Protein AF-A0A1X6P8L3-F1 (afdb_monomer_lite)

Foldseek 3Di:
DDDDDDDDDDDDDDDDDDDDDDDDDPPPPDPDQPCLFPCPPFPDDQQFKWKKFWFWAWEQDPVRDTDTATEIATDALVRLCCFQPVQDEGRTQKMAIAGNSRDDNAPVPPDCVRCVVPDHYYDPPRSVRRSVRSVNCVVPVVSCVRADHGGMDGVVVVSGNYDCPPDHHYPPDDDDDDPVNDDDDDPVPPPPPPDDPPDPPPVVVVVVVD

Structure (mmCIF, N/CA/C/O backbone):
data_AF-A0A1X6P8L3-F1
#
_entry.id   AF-A0A1X6P8L3-F1
#
loop_
_atom_site.group_PDB
_atom_site.id
_atom_site.type_symbol
_atom_site.label_atom_id
_atom_site.label_alt_id
_atom_site.label_comp_id
_atom_site.label_asym_id
_atom_site.label_entity_id
_atom_site.label_seq_id
_atom_site.pdbx_PDB_ins_code
_atom_site.Cartn_x
_atom_site.Cartn_y
_atom_site.Cartn_z
_atom_site.occupancy
_atom_site.B_iso_or_equiv
_atom_site.auth_seq_id
_atom_site.auth_comp_id
_atom_site.auth_asym_id
_atom_site.auth_atom_id
_atom_site.pdbx_PDB_model_num
ATOM 1 N N . MET A 1 1 ? -81.887 44.701 -9.907 1.00 40.75 1 MET A N 1
ATOM 2 C CA . MET A 1 1 ? -82.357 44.494 -8.518 1.00 40.75 1 MET A CA 1
ATOM 3 C C . MET A 1 1 ? -81.641 43.270 -7.971 1.00 40.75 1 MET A C 1
ATOM 5 O O . MET A 1 1 ? -81.479 42.313 -8.714 1.00 40.75 1 MET A O 1
ATOM 9 N N . ALA A 1 2 ? -81.090 43.388 -6.765 1.00 42.03 2 ALA A N 1
ATOM 10 C CA . ALA A 1 2 ? -80.018 42.554 -6.231 1.00 42.03 2 ALA A CA 1
ATOM 11 C C . ALA A 1 2 ? -80.392 41.081 -5.984 1.00 42.03 2 ALA A C 1
ATOM 13 O O . ALA A 1 2 ? -81.513 40.760 -5.597 1.00 42.03 2 ALA A O 1
ATOM 14 N N . PHE A 1 3 ? -79.389 40.223 -6.186 1.00 34.41 3 PHE A N 1
ATOM 15 C CA . PHE A 1 3 ? -79.326 38.812 -5.810 1.00 34.41 3 PHE A CA 1
ATOM 16 C C . PHE A 1 3 ? -79.495 38.641 -4.290 1.00 34.41 3 PHE A C 1
ATOM 18 O O . PHE A 1 3 ? -78.753 39.245 -3.516 1.00 34.41 3 PHE A O 1
ATOM 25 N N . VAL A 1 4 ? -80.408 37.762 -3.872 1.00 43.56 4 VAL A N 1
ATOM 26 C CA . VAL A 1 4 ? -80.465 37.194 -2.517 1.00 43.56 4 VAL A CA 1
ATOM 27 C C . VAL A 1 4 ? -80.235 35.691 -2.672 1.00 43.56 4 VAL A C 1
ATOM 29 O O . VAL A 1 4 ? -81.129 34.961 -3.087 1.00 43.56 4 VAL A O 1
ATOM 32 N N . GLY A 1 5 ? -79.002 35.247 -2.425 1.00 39.78 5 GLY A N 1
ATOM 33 C CA . GLY A 1 5 ? -78.607 33.837 -2.431 1.00 39.78 5 GLY A CA 1
ATOM 34 C C . GLY A 1 5 ? -78.494 33.320 -1.002 1.00 39.78 5 GLY A C 1
ATOM 35 O O . GLY A 1 5 ? -77.773 33.900 -0.193 1.00 39.78 5 GLY A O 1
ATOM 36 N N . SER A 1 6 ? -79.244 32.265 -0.687 1.00 44.38 6 SER A N 1
ATOM 37 C CA . SER A 1 6 ? -79.391 31.719 0.659 1.00 44.38 6 SER A CA 1
ATOM 38 C C . SER A 1 6 ? -78.168 30.936 1.140 1.00 44.38 6 SER A C 1
ATOM 40 O O . SER A 1 6 ? -77.444 30.306 0.371 1.00 44.38 6 SER A O 1
ATOM 42 N N . CYS A 1 7 ? -78.006 30.946 2.460 1.00 36.22 7 CYS A N 1
ATOM 43 C CA . CYS A 1 7 ? -76.984 30.250 3.227 1.00 36.22 7 CYS A CA 1
ATOM 44 C C . CYS A 1 7 ? -77.156 28.721 3.109 1.00 36.22 7 CYS A C 1
ATOM 46 O O . CYS A 1 7 ? -78.218 28.193 3.438 1.00 36.22 7 CYS A O 1
ATOM 48 N N . GLY A 1 8 ? -76.130 28.019 2.618 1.00 39.38 8 GLY A N 1
ATOM 49 C CA . GLY A 1 8 ? -76.076 26.557 2.529 1.00 39.38 8 GLY A CA 1
ATOM 50 C C . GLY A 1 8 ? -75.370 25.947 3.743 1.00 39.38 8 GLY A C 1
ATOM 51 O O . GLY A 1 8 ? -74.321 26.426 4.166 1.00 39.38 8 GLY A O 1
ATOM 52 N N . ALA A 1 9 ? -75.970 24.899 4.305 1.00 44.19 9 ALA A N 1
ATOM 53 C CA . ALA A 1 9 ? -75.548 24.223 5.526 1.00 44.19 9 ALA A CA 1
ATOM 54 C C . ALA A 1 9 ? -74.162 23.550 5.424 1.00 44.19 9 ALA A C 1
ATOM 56 O O . ALA A 1 9 ? -73.835 22.882 4.443 1.00 44.19 9 ALA A O 1
ATOM 57 N N . PHE A 1 10 ? -73.377 23.690 6.495 1.00 41.06 10 PHE A N 1
ATOM 58 C CA . PHE A 1 10 ? -72.069 23.069 6.699 1.00 41.06 10 PHE A CA 1
ATOM 59 C C . PHE A 1 10 ? -72.242 21.583 7.066 1.00 41.06 10 PHE A C 1
ATOM 61 O O . PHE A 1 10 ? -72.647 21.249 8.178 1.00 41.06 10 PHE A O 1
ATOM 68 N N . GLY A 1 11 ? -71.944 20.679 6.131 1.00 40.94 11 GLY A N 1
ATOM 69 C CA . GLY A 1 11 ? -71.841 19.244 6.402 1.00 40.94 11 GLY A CA 1
ATOM 70 C C . GLY A 1 11 ? -70.452 18.891 6.935 1.00 40.94 11 GLY A C 1
ATOM 71 O O . GLY A 1 11 ? -69.458 19.029 6.224 1.00 40.94 11 GLY A O 1
ATOM 72 N N . THR A 1 12 ? -70.362 18.417 8.176 1.00 47.25 12 THR A N 1
ATOM 73 C CA . THR A 1 12 ? -69.118 17.923 8.776 1.00 47.25 12 THR A CA 1
ATOM 74 C C . THR A 1 12 ? -68.792 16.525 8.242 1.00 47.25 12 THR A C 1
ATOM 76 O O . THR A 1 12 ? -69.471 15.547 8.542 1.00 47.25 12 THR A O 1
ATOM 79 N N . ARG A 1 13 ? -67.728 16.398 7.437 1.00 48.12 13 ARG A N 1
ATOM 80 C CA . ARG A 1 13 ? -67.131 15.092 7.109 1.00 48.12 13 ARG A CA 1
ATOM 81 C C . ARG A 1 13 ? -66.012 14.790 8.102 1.00 48.12 13 ARG A C 1
ATOM 83 O O . ARG A 1 13 ? -64.989 15.468 8.114 1.00 48.12 13 ARG A O 1
ATOM 90 N N . SER A 1 14 ? -66.194 13.757 8.918 1.00 47.50 14 SER A N 1
ATOM 91 C CA . SER A 1 14 ? -65.139 13.194 9.761 1.00 47.50 14 SER A CA 1
ATOM 92 C C . SER A 1 14 ? -64.106 12.468 8.893 1.00 47.50 14 SER A C 1
ATOM 94 O O . SER A 1 14 ? -64.427 11.473 8.241 1.00 47.50 14 SER A O 1
ATOM 96 N N . VAL A 1 15 ? -62.863 12.948 8.887 1.00 55.47 15 VAL A N 1
ATOM 97 C CA . VAL A 1 15 ? -61.730 12.255 8.258 1.00 55.47 15 VAL A CA 1
ATOM 98 C C . VAL A 1 15 ? -61.219 11.190 9.229 1.00 55.47 15 VAL A C 1
ATOM 100 O O . VAL A 1 15 ? -60.665 11.511 10.280 1.00 55.47 15 VAL A O 1
ATOM 103 N N . ALA A 1 16 ? -61.413 9.916 8.892 1.00 56.28 16 ALA A N 1
ATOM 104 C CA . ALA A 1 16 ? -60.834 8.806 9.640 1.00 56.28 16 ALA A CA 1
ATOM 105 C C . ALA A 1 16 ? -59.309 8.774 9.428 1.00 56.28 16 ALA A C 1
ATOM 107 O O . ALA A 1 16 ? -58.832 8.624 8.302 1.00 56.28 16 ALA A O 1
ATOM 108 N N . LYS A 1 17 ? -58.535 8.916 10.512 1.00 55.31 17 LYS A N 1
ATOM 109 C CA . LYS A 1 17 ? -57.072 8.777 10.494 1.00 55.31 17 LYS A CA 1
ATOM 110 C C . LYS A 1 17 ? -56.708 7.306 10.260 1.00 55.31 17 LYS A C 1
ATOM 112 O O . LYS A 1 17 ? -56.988 6.464 11.107 1.00 55.31 17 LYS A O 1
ATOM 117 N N . ARG A 1 18 ? -56.077 6.992 9.123 1.00 53.19 18 ARG A N 1
ATOM 118 C CA . ARG A 1 18 ? -55.444 5.681 8.900 1.00 53.19 18 ARG A CA 1
ATOM 119 C C . ARG A 1 18 ? -54.158 5.587 9.724 1.00 53.19 18 ARG A C 1
ATOM 121 O O . ARG A 1 18 ? -53.337 6.500 9.685 1.00 53.19 18 ARG A O 1
ATOM 128 N N . ALA A 1 19 ? -54.002 4.488 10.458 1.00 58.34 19 ALA A N 1
ATOM 129 C CA . ALA A 1 19 ? -52.781 4.169 11.190 1.00 58.34 19 ALA A CA 1
ATOM 130 C C . ALA A 1 19 ? -51.622 3.853 10.218 1.00 58.34 19 ALA A C 1
ATOM 132 O O . ALA A 1 19 ? -51.871 3.271 9.157 1.00 58.34 19 ALA A O 1
ATOM 133 N N . PRO A 1 20 ? -50.369 4.214 10.552 1.00 52.81 20 PRO A N 1
ATOM 134 C CA . PRO A 1 20 ? -49.217 3.902 9.716 1.00 52.81 20 PRO A CA 1
ATOM 135 C C . PRO A 1 20 ? -48.922 2.399 9.767 1.00 52.81 20 PRO A C 1
ATOM 137 O O . PRO A 1 20 ? -48.662 1.836 10.828 1.00 52.81 20 PRO A O 1
ATOM 140 N N . THR A 1 21 ? -48.956 1.737 8.613 1.00 58.19 21 THR A N 1
ATOM 141 C CA . THR A 1 21 ? -48.505 0.350 8.471 1.00 58.19 21 THR A CA 1
ATOM 142 C C . THR A 1 21 ? -46.983 0.303 8.580 1.00 58.19 21 THR A C 1
ATOM 144 O O . THR A 1 21 ? -46.289 0.918 7.765 1.00 58.19 21 THR A O 1
ATOM 147 N N . ALA A 1 22 ? -46.467 -0.408 9.586 1.00 53.97 22 ALA A N 1
ATOM 148 C CA . ALA A 1 22 ? -45.038 -0.627 9.776 1.00 53.97 22 ALA A CA 1
ATOM 149 C C . ALA A 1 22 ? -44.430 -1.301 8.534 1.00 53.97 22 ALA A C 1
ATOM 151 O O . ALA A 1 22 ? -44.936 -2.317 8.056 1.00 53.97 22 ALA A O 1
ATOM 152 N N . ARG A 1 23 ? -43.357 -0.713 7.996 1.00 49.84 23 ARG A N 1
ATOM 153 C CA . ARG A 1 23 ? -42.571 -1.325 6.919 1.00 49.84 23 ARG A CA 1
ATOM 154 C C . ARG A 1 23 ? -41.772 -2.493 7.508 1.00 49.84 23 ARG A C 1
ATOM 156 O O . ARG A 1 23 ? -41.214 -2.317 8.590 1.00 49.84 23 ARG A O 1
ATOM 163 N N . PRO A 1 24 ? -41.679 -3.648 6.831 1.00 43.88 24 PRO A N 1
ATOM 164 C CA . PRO A 1 24 ? -40.792 -4.708 7.283 1.00 43.88 24 PRO A CA 1
ATOM 165 C C . PRO A 1 24 ? -39.348 -4.202 7.202 1.00 43.88 24 PRO A C 1
ATOM 167 O O . PRO A 1 24 ? -38.862 -3.853 6.126 1.00 43.88 24 PRO A O 1
ATOM 170 N N . SER A 1 25 ? -38.672 -4.118 8.347 1.00 54.41 25 SER A N 1
ATOM 171 C CA . SER A 1 25 ?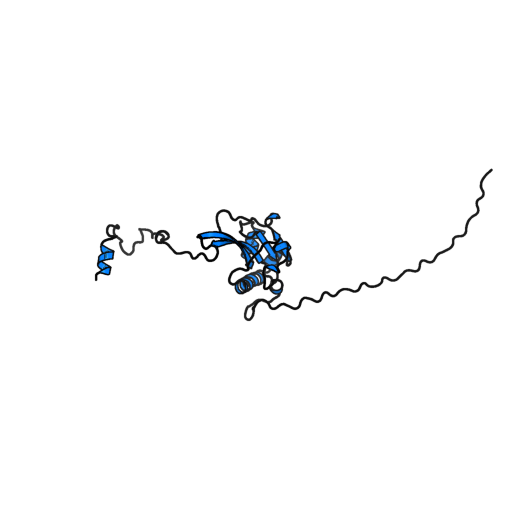 -37.229 -3.911 8.392 1.00 54.41 25 SER A CA 1
ATOM 172 C C . SER A 1 25 ? -36.573 -5.168 7.832 1.00 54.41 25 SER A C 1
ATOM 174 O O . SER A 1 25 ? -36.612 -6.225 8.465 1.00 54.41 25 SER A O 1
ATOM 176 N N . VAL A 1 26 ? -36.009 -5.069 6.630 1.00 47.97 26 VAL A N 1
ATOM 177 C CA . VAL A 1 26 ? -35.125 -6.102 6.095 1.00 47.97 26 VAL A CA 1
ATOM 178 C C . VAL A 1 26 ? -33.896 -6.116 6.995 1.00 47.97 26 VAL A C 1
ATOM 180 O O . VAL A 1 26 ? -33.062 -5.217 6.935 1.00 47.97 26 VAL A O 1
ATOM 183 N N . VAL A 1 27 ? -33.823 -7.103 7.885 1.00 47.97 27 VAL A N 1
ATOM 184 C CA . VAL A 1 27 ? -32.588 -7.411 8.601 1.00 47.97 27 VAL A CA 1
ATOM 185 C C . VAL A 1 27 ? -31.681 -8.055 7.563 1.00 47.97 27 VAL A C 1
ATOM 187 O O . VAL A 1 27 ? -31.854 -9.223 7.219 1.00 47.97 27 VAL A O 1
ATOM 190 N N . VAL A 1 28 ? -30.773 -7.263 6.992 1.00 46.62 28 VAL A N 1
ATOM 191 C CA . VAL A 1 28 ? -29.675 -7.793 6.184 1.00 46.62 28 VAL A CA 1
ATOM 192 C C . VAL A 1 28 ? -28.837 -8.628 7.142 1.00 46.62 28 VAL A C 1
ATOM 194 O O . VAL A 1 28 ? -28.226 -8.089 8.064 1.00 46.62 28 VAL A O 1
ATOM 197 N N . ALA A 1 29 ? -28.899 -9.951 6.996 1.00 38.03 29 ALA A N 1
ATOM 198 C CA . ALA A 1 29 ? -28.038 -10.848 7.747 1.00 38.03 29 ALA A CA 1
ATOM 199 C C . ALA A 1 29 ? -26.586 -10.430 7.489 1.00 38.03 29 ALA A C 1
ATOM 201 O O . ALA A 1 29 ? -26.188 -10.282 6.332 1.00 38.03 29 ALA A O 1
ATOM 202 N N . ALA A 1 30 ? -25.825 -10.196 8.560 1.00 42.88 30 ALA A N 1
ATOM 203 C CA . ALA A 1 30 ? -24.395 -9.954 8.449 1.00 42.88 30 ALA A CA 1
ATOM 204 C C . ALA A 1 30 ? -23.774 -11.120 7.658 1.00 42.88 30 ALA A C 1
ATOM 206 O O . ALA A 1 30 ? -24.100 -12.276 7.956 1.00 42.88 30 ALA A O 1
ATOM 207 N N . PRO A 1 31 ? -22.949 -10.851 6.631 1.00 44.31 31 PRO A N 1
ATOM 208 C CA . PRO A 1 31 ? -22.299 -11.915 5.886 1.00 44.31 31 PRO A CA 1
ATOM 209 C C . PRO A 1 31 ? -21.491 -12.771 6.865 1.00 44.31 31 PRO A C 1
ATOM 211 O O . PRO A 1 31 ? -20.739 -12.254 7.687 1.00 44.31 31 PRO A O 1
ATOM 214 N N . THR A 1 32 ? -21.689 -14.088 6.817 1.00 42.69 32 THR A N 1
ATOM 215 C CA . THR A 1 32 ? -20.843 -15.051 7.532 1.00 42.69 32 THR A CA 1
ATOM 216 C C . THR A 1 32 ? -19.378 -14.777 7.188 1.00 42.69 32 THR A C 1
ATOM 218 O O . THR A 1 32 ? -19.094 -14.634 5.994 1.00 42.69 32 THR A O 1
ATOM 221 N N . PRO A 1 33 ? -18.457 -14.715 8.170 1.00 46.38 33 PRO A N 1
ATOM 222 C CA . PRO A 1 33 ? -17.061 -14.412 7.900 1.00 46.38 33 PRO A CA 1
ATOM 223 C C . PRO A 1 33 ? -16.500 -15.498 6.987 1.00 46.38 33 PRO A C 1
ATOM 225 O O . PRO A 1 33 ? -16.388 -16.670 7.355 1.00 46.38 33 PRO A O 1
ATOM 228 N N . ARG A 1 34 ? -16.205 -15.101 5.753 1.00 52.91 34 ARG A N 1
ATOM 229 C CA . ARG A 1 34 ? -15.513 -15.914 4.763 1.00 52.91 34 ARG A CA 1
ATOM 230 C C . ARG A 1 34 ? -14.076 -16.000 5.284 1.00 52.91 34 ARG A C 1
ATOM 232 O O . ARG A 1 34 ? -13.320 -15.047 5.142 1.00 52.91 34 ARG A O 1
ATOM 239 N N . MET A 1 35 ? -13.732 -17.064 6.017 1.00 52.41 35 MET A N 1
ATOM 240 C CA . MET A 1 35 ? -12.366 -17.262 6.529 1.00 52.41 35 MET A CA 1
ATOM 241 C C . MET A 1 35 ? -11.442 -17.630 5.362 1.00 52.41 35 MET A C 1
ATOM 243 O O . MET A 1 35 ? -11.149 -18.794 5.120 1.00 52.41 35 MET A O 1
ATOM 247 N N . ALA A 1 36 ? -11.080 -16.600 4.609 1.00 61.66 36 ALA A N 1
ATOM 248 C CA . ALA A 1 36 ? -10.235 -16.594 3.423 1.00 61.66 36 ALA A CA 1
ATOM 249 C C . ALA A 1 36 ? -8.743 -16.660 3.795 1.00 61.66 36 ALA A C 1
ATOM 251 O O . ALA A 1 36 ? -7.964 -17.465 3.288 1.00 61.66 36 ALA A O 1
ATOM 252 N N . TRP A 1 37 ? -8.356 -15.852 4.782 1.00 79.12 37 TRP A N 1
ATOM 253 C CA . TRP A 1 37 ? -6.963 -15.662 5.163 1.00 79.12 37 TRP A CA 1
ATOM 254 C C . TRP A 1 37 ? -6.598 -16.502 6.387 1.00 79.12 37 TRP A C 1
ATOM 256 O O . TRP A 1 37 ? -7.223 -16.381 7.443 1.00 79.12 37 TRP A O 1
ATOM 266 N N . ASN A 1 38 ? -5.555 -17.331 6.270 1.00 80.81 38 ASN A N 1
ATOM 267 C CA . ASN A 1 38 ? -5.011 -18.055 7.416 1.00 80.81 38 ASN A CA 1
ATOM 268 C C . ASN A 1 38 ? -4.269 -17.084 8.348 1.00 80.81 38 ASN A C 1
ATOM 270 O O . ASN A 1 38 ? -3.085 -16.808 8.165 1.00 80.81 38 ASN A O 1
ATOM 274 N N . ILE A 1 39 ? -4.985 -16.560 9.341 1.00 84.88 39 ILE A N 1
ATOM 275 C CA . ILE A 1 39 ? -4.438 -15.685 10.386 1.00 84.88 39 ILE A CA 1
ATOM 276 C C . ILE A 1 39 ? -4.128 -16.443 11.686 1.00 84.88 39 ILE A C 1
ATOM 278 O O . ILE A 1 39 ? -3.863 -15.826 12.718 1.00 84.88 39 ILE A O 1
ATOM 282 N N . GLU A 1 40 ? -4.184 -17.777 11.674 1.00 81.75 40 GLU A N 1
ATOM 283 C CA . GLU A 1 40 ? -3.977 -18.579 12.878 1.00 81.75 40 GLU A CA 1
ATOM 284 C C . GLU A 1 40 ? -2.571 -18.352 13.463 1.00 81.75 40 GLU A C 1
ATOM 286 O O . GLU A 1 40 ? -1.566 -18.290 12.751 1.00 81.75 40 GLU A O 1
ATOM 291 N N . GLY A 1 41 ? -2.499 -18.163 14.784 1.00 83.38 41 GLY A N 1
ATOM 292 C CA . GLY A 1 41 ? -1.244 -17.873 15.487 1.00 83.38 41 GLY A CA 1
ATOM 293 C C . GLY A 1 41 ? -0.690 -16.458 15.273 1.00 83.38 41 GLY A C 1
ATOM 294 O O . GLY A 1 41 ? 0.359 -16.127 15.825 1.00 83.38 41 GLY A O 1
ATOM 295 N N . GLN A 1 42 ? -1.377 -15.603 14.513 1.00 88.25 42 GLN A N 1
ATOM 296 C CA . GLN A 1 42 ? -1.002 -14.206 14.331 1.00 88.25 42 GLN A CA 1
ATOM 297 C C . GLN A 1 42 ? -1.686 -13.326 15.392 1.00 88.25 42 GLN A C 1
ATOM 299 O O . GLN A 1 42 ? -2.858 -13.504 15.697 1.00 88.25 42 GLN A O 1
ATOM 304 N N . ASP A 1 43 ? -0.982 -12.320 15.929 1.00 90.31 43 ASP A N 1
ATOM 305 C CA . ASP A 1 43 ? -1.587 -11.294 16.807 1.00 90.31 43 ASP A CA 1
ATOM 306 C C . ASP A 1 43 ? -2.443 -10.267 16.021 1.00 90.31 43 ASP A C 1
ATOM 308 O O . ASP A 1 43 ? -2.152 -9.066 16.009 1.00 90.31 43 ASP A O 1
ATOM 312 N N . VAL A 1 44 ? -3.466 -10.744 15.307 1.00 93.38 44 VAL A N 1
ATOM 313 C CA . VAL A 1 44 ? -4.464 -9.956 14.559 1.00 93.38 44 VAL A CA 1
ATOM 314 C C . VAL A 1 44 ? -5.827 -10.653 14.594 1.00 93.38 44 VAL A C 1
ATOM 316 O O . VAL A 1 44 ? -5.905 -11.874 14.686 1.00 93.38 44 VAL A O 1
ATOM 319 N N . GLU A 1 45 ? -6.901 -9.877 14.504 1.00 93.12 45 GLU A N 1
ATOM 320 C CA . GLU A 1 45 ? -8.285 -10.348 14.415 1.00 93.12 45 GLU A CA 1
ATOM 321 C C . GLU A 1 45 ? -8.868 -10.051 13.029 1.00 93.12 45 GLU A C 1
ATOM 323 O O . GLU A 1 45 ? -8.453 -9.110 12.358 1.00 93.12 45 GLU A O 1
ATOM 328 N N . VAL A 1 46 ? -9.879 -10.806 12.594 1.00 91.88 46 VAL A N 1
ATOM 329 C CA . VAL A 1 46 ? -10.518 -10.593 11.278 1.00 91.88 46 VAL A CA 1
ATOM 330 C C . VAL A 1 46 ? -11.153 -9.198 11.129 1.00 91.88 46 VAL A C 1
ATOM 332 O O . VAL A 1 46 ? -11.218 -8.657 10.029 1.00 91.88 46 VAL A O 1
ATOM 335 N N . SER A 1 47 ? -11.559 -8.577 12.237 1.00 93.69 47 SER A N 1
ATOM 336 C CA . SER A 1 47 ? -12.083 -7.208 12.278 1.00 93.69 47 SER A CA 1
ATOM 337 C C . SER A 1 47 ? -10.993 -6.129 12.315 1.00 93.69 47 SER A C 1
ATOM 339 O O . SER A 1 47 ? -11.312 -4.937 12.324 1.00 93.69 47 SER A O 1
ATOM 341 N N . ASP A 1 48 ? -9.708 -6.502 12.373 1.00 95.75 48 ASP A N 1
ATOM 342 C CA . ASP A 1 48 ? -8.626 -5.524 12.375 1.00 95.75 48 ASP A CA 1
ATOM 343 C C . ASP A 1 48 ? -8.564 -4.760 11.051 1.00 95.75 48 ASP A C 1
ATOM 345 O O . ASP A 1 48 ? -8.804 -5.282 9.961 1.00 95.75 48 ASP A O 1
ATOM 349 N N . TYR A 1 49 ? -8.222 -3.480 11.171 1.00 97.44 49 TYR A N 1
ATOM 350 C CA . TYR A 1 49 ? -8.123 -2.557 10.051 1.00 97.44 49 TYR A CA 1
ATOM 351 C C . TYR A 1 49 ? -6.860 -2.842 9.231 1.00 97.44 49 TYR A C 1
ATOM 353 O O . TYR A 1 49 ? -5.750 -2.826 9.770 1.00 97.44 49 TYR A O 1
ATOM 361 N N . CYS A 1 50 ? -7.039 -3.062 7.931 1.00 96.88 50 CYS A N 1
ATOM 362 C CA . CYS A 1 50 ? -5.977 -3.314 6.970 1.00 96.88 50 CYS A CA 1
ATOM 363 C C . CYS A 1 50 ? -6.333 -2.636 5.634 1.00 96.88 50 CYS A C 1
ATOM 365 O O . CYS A 1 50 ? -7.044 -3.218 4.814 1.00 96.88 50 CYS A O 1
ATOM 367 N N . PRO A 1 51 ? -5.900 -1.384 5.415 1.00 97.69 51 PRO A N 1
ATOM 368 C CA . PRO A 1 51 ? -6.121 -0.702 4.152 1.00 97.69 51 PRO A CA 1
ATOM 369 C C . PRO A 1 51 ? -5.223 -1.295 3.068 1.00 97.69 51 PRO A C 1
ATOM 371 O O . PRO A 1 51 ? -4.102 -1.734 3.340 1.00 97.69 51 PRO A O 1
ATOM 374 N N . VAL A 1 52 ? -5.696 -1.250 1.827 1.00 98.25 52 VAL A N 1
ATOM 375 C CA . VAL A 1 52 ? -4.967 -1.751 0.657 1.00 98.25 52 VAL A CA 1
ATOM 376 C C . VAL A 1 52 ? -4.794 -0.655 -0.386 1.00 98.25 52 VAL A C 1
ATOM 378 O O . VAL A 1 52 ? -5.667 0.190 -0.570 1.00 98.25 52 VAL A O 1
ATOM 381 N N . GLY A 1 53 ? -3.653 -0.650 -1.065 1.00 97.69 53 GLY A N 1
ATOM 382 C CA . GLY A 1 53 ? -3.341 0.262 -2.161 1.00 97.69 53 GLY A CA 1
ATOM 383 C C . GLY A 1 53 ? -3.240 -0.479 -3.488 1.00 97.69 53 GLY A C 1
ATOM 384 O O . GLY A 1 53 ? -2.710 -1.584 -3.536 1.00 97.69 53 GLY A O 1
ATOM 385 N N . LEU A 1 54 ? -3.716 0.143 -4.565 1.00 97.75 54 LEU A N 1
ATOM 386 C CA . LEU A 1 54 ? -3.525 -0.323 -5.936 1.00 97.75 54 LEU A CA 1
ATOM 387 C C . LEU A 1 54 ? -2.287 0.356 -6.527 1.00 97.75 54 LEU A C 1
ATOM 389 O O . LEU A 1 54 ? -2.345 1.520 -6.935 1.00 97.75 54 LEU A O 1
ATOM 393 N N . ALA A 1 55 ? -1.165 -0.355 -6.532 1.00 96.44 55 ALA A N 1
ATOM 394 C CA . ALA A 1 55 ? 0.121 0.119 -7.021 1.00 96.44 55 ALA A CA 1
ATOM 395 C C . ALA A 1 55 ? 0.318 -0.176 -8.509 1.00 96.44 55 ALA A C 1
ATOM 397 O O . ALA A 1 55 ? -0.056 -1.241 -8.999 1.00 96.44 55 ALA A O 1
ATOM 398 N N . VAL A 1 56 ? 0.976 0.748 -9.209 1.00 96.00 56 VAL A N 1
ATOM 399 C CA . VAL A 1 56 ? 1.588 0.482 -10.514 1.00 96.00 56 VAL A CA 1
ATOM 400 C C . VAL A 1 56 ? 3.000 -0.035 -10.284 1.00 96.00 56 VAL A C 1
ATOM 402 O O . VAL A 1 56 ? 3.862 0.672 -9.757 1.00 96.00 56 VAL A O 1
ATOM 405 N N . CYS A 1 57 ? 3.230 -1.272 -10.697 1.00 95.19 57 CYS A N 1
ATOM 406 C CA . CYS A 1 57 ? 4.533 -1.915 -10.695 1.00 95.19 57 CYS A CA 1
ATOM 407 C C . CYS A 1 57 ? 4.898 -2.337 -12.120 1.00 95.19 57 CYS A C 1
ATOM 409 O O . CYS A 1 57 ? 4.105 -2.197 -13.051 1.00 95.19 57 CYS A O 1
ATOM 411 N N . TYR A 1 58 ? 6.110 -2.843 -12.299 1.00 94.88 58 TYR A N 1
ATOM 412 C CA . TYR A 1 58 ? 6.611 -3.283 -13.594 1.00 94.88 58 TYR A CA 1
ATOM 413 C C . TYR A 1 58 ? 7.176 -4.690 -13.478 1.00 94.88 58 TYR A C 1
ATOM 415 O O . TYR A 1 58 ? 7.847 -5.005 -12.501 1.00 94.88 58 TYR A O 1
ATOM 423 N N . GLN A 1 59 ? 6.939 -5.534 -14.474 1.00 93.06 59 GLN A N 1
ATOM 424 C CA . GLN A 1 59 ? 7.525 -6.868 -14.545 1.00 93.06 59 GLN A CA 1
ATOM 425 C C . GLN A 1 59 ? 8.348 -7.001 -15.823 1.00 93.06 59 GLN A C 1
ATOM 427 O O . GLN A 1 59 ? 7.932 -6.550 -16.892 1.00 93.06 59 GLN A O 1
ATOM 432 N N . ARG A 1 60 ? 9.529 -7.620 -15.725 1.00 92.00 60 ARG A N 1
ATOM 433 C CA . ARG A 1 60 ? 10.324 -7.965 -16.907 1.00 92.00 60 ARG A CA 1
ATOM 434 C C . ARG A 1 60 ? 9.676 -9.145 -17.629 1.00 92.00 60 ARG A C 1
ATOM 436 O O . ARG A 1 60 ? 9.472 -10.202 -17.038 1.00 92.00 60 ARG A O 1
ATOM 443 N N . ASN A 1 61 ? 9.370 -8.970 -18.908 1.00 90.25 61 ASN A N 1
ATOM 444 C CA . ASN A 1 61 ? 8.865 -10.043 -19.759 1.00 90.25 61 ASN A CA 1
ATOM 445 C C . ASN A 1 61 ? 9.994 -10.866 -20.398 1.00 90.25 61 ASN A C 1
ATOM 447 O O . ASN A 1 61 ? 11.178 -10.563 -20.251 1.00 90.25 61 ASN A O 1
ATOM 451 N N . GLN A 1 62 ? 9.619 -11.889 -21.173 1.00 89.94 62 GLN A N 1
ATOM 452 C CA . GLN A 1 62 ? 10.553 -12.792 -21.866 1.00 89.94 62 GLN A CA 1
ATOM 453 C C . GLN A 1 62 ? 11.521 -12.073 -22.825 1.00 89.94 62 GLN A C 1
ATOM 455 O O . GLN A 1 62 ? 12.583 -12.599 -23.138 1.00 89.94 62 GLN A O 1
ATOM 460 N N . ASN A 1 63 ? 11.175 -10.863 -23.276 1.00 91.25 63 ASN A N 1
ATOM 461 C CA . ASN A 1 63 ? 11.993 -10.041 -24.167 1.00 91.25 63 ASN A CA 1
ATOM 462 C C . ASN A 1 63 ? 12.820 -8.984 -23.409 1.00 91.25 63 ASN A C 1
ATOM 464 O O . ASN A 1 63 ? 13.309 -8.040 -24.032 1.00 91.25 63 ASN A O 1
ATOM 468 N N . ASN A 1 64 ? 12.948 -9.100 -22.081 1.00 86.94 64 ASN A N 1
ATOM 469 C CA . ASN A 1 64 ? 13.614 -8.136 -21.195 1.00 86.94 64 ASN A CA 1
ATOM 470 C C . ASN A 1 64 ? 13.022 -6.715 -21.229 1.00 86.94 64 ASN A C 1
ATOM 472 O O . ASN A 1 64 ? 13.706 -5.749 -20.884 1.00 86.94 64 ASN A O 1
ATOM 476 N N . LYS A 1 65 ? 11.752 -6.568 -21.624 1.00 91.12 65 LYS A N 1
ATOM 477 C CA . LYS A 1 65 ? 11.021 -5.295 -21.559 1.00 91.12 65 LYS A CA 1
ATOM 478 C C . LYS A 1 65 ? 10.186 -5.227 -20.285 1.00 91.12 65 LYS A C 1
ATOM 480 O O . LYS A 1 65 ? 9.777 -6.260 -19.764 1.00 91.12 65 LYS A O 1
ATOM 485 N N . LEU A 1 66 ? 9.956 -4.010 -19.801 1.00 92.25 66 LEU A N 1
ATOM 486 C CA . LEU A 1 66 ? 9.125 -3.752 -18.629 1.00 92.25 66 LEU A CA 1
ATOM 487 C C . LEU A 1 66 ? 7.667 -3.591 -19.055 1.00 92.25 66 LEU A C 1
ATOM 489 O O . LEU A 1 66 ? 7.338 -2.642 -19.766 1.00 92.25 66 LEU A O 1
ATOM 493 N N . ASP A 1 67 ? 6.816 -4.497 -18.586 1.00 93.44 67 ASP A N 1
ATOM 494 C CA . ASP A 1 67 ? 5.369 -4.413 -18.742 1.00 93.44 67 ASP A CA 1
ATOM 495 C C . ASP A 1 67 ? 4.757 -3.889 -17.438 1.00 93.44 67 ASP A C 1
ATOM 497 O O . ASP A 1 67 ? 5.100 -4.353 -16.348 1.00 93.44 67 ASP A O 1
ATOM 501 N N . ALA A 1 68 ? 3.878 -2.891 -17.540 1.00 94.31 68 ALA A N 1
ATOM 502 C CA . ALA A 1 68 ? 3.192 -2.334 -16.381 1.00 94.31 68 ALA A CA 1
ATOM 503 C C . ALA A 1 68 ? 2.132 -3.318 -15.868 1.00 94.31 68 ALA A C 1
ATOM 505 O O . ALA A 1 68 ? 1.310 -3.818 -16.636 1.00 94.3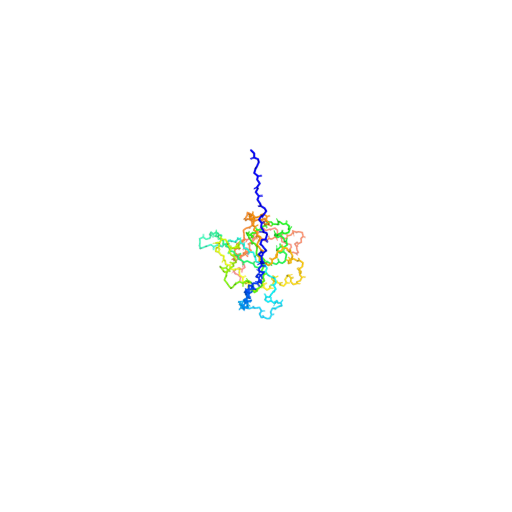1 68 ALA A O 1
ATOM 506 N N . VAL A 1 69 ? 2.135 -3.554 -14.562 1.00 95.81 69 VAL A N 1
ATOM 507 C CA . VAL A 1 69 ? 1.202 -4.440 -13.864 1.00 95.81 69 VAL A CA 1
ATOM 508 C C . VAL A 1 69 ? 0.607 -3.723 -12.659 1.00 95.81 69 VAL A C 1
ATOM 510 O O . VAL A 1 69 ? 1.233 -2.840 -12.068 1.00 95.81 69 VAL A O 1
ATOM 513 N N . LEU A 1 70 ? -0.619 -4.093 -12.299 1.00 97.00 70 LEU A N 1
ATOM 514 C CA . LEU A 1 70 ? -1.314 -3.527 -11.151 1.00 97.00 70 LEU A CA 1
ATOM 515 C C . LEU A 1 70 ? -1.319 -4.521 -10.001 1.00 97.00 70 LEU A C 1
ATOM 517 O O . LEU A 1 70 ? -1.741 -5.667 -10.161 1.00 97.00 70 LEU A O 1
ATOM 521 N N . VAL A 1 71 ? -0.855 -4.060 -8.844 1.00 97.44 71 VAL A N 1
ATOM 522 C CA . VAL A 1 71 ? -0.677 -4.895 -7.658 1.00 97.44 71 VAL A CA 1
ATOM 523 C C . VAL A 1 71 ? -1.446 -4.300 -6.491 1.00 97.44 71 VAL A C 1
ATOM 525 O O . VAL A 1 71 ? -1.295 -3.123 -6.171 1.00 97.44 71 VAL A O 1
ATOM 528 N N . VAL A 1 72 ? -2.262 -5.120 -5.841 1.00 98.06 72 VAL A N 1
ATOM 529 C CA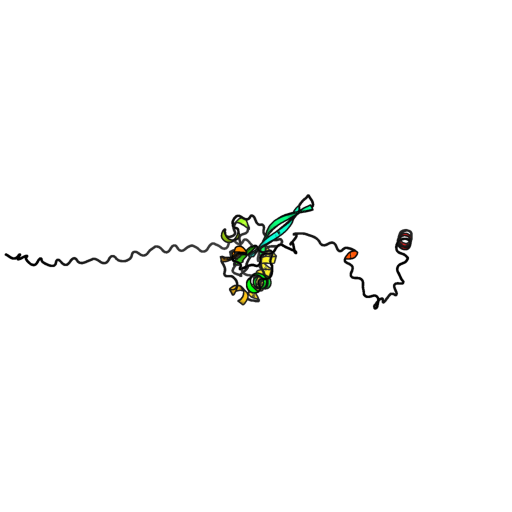 . VAL A 1 72 ? -2.940 -4.778 -4.594 1.00 98.06 72 VAL A CA 1
ATOM 530 C C . VAL A 1 72 ? -2.015 -5.119 -3.428 1.00 98.06 72 VAL A C 1
ATOM 532 O O . VAL A 1 72 ? -1.652 -6.280 -3.232 1.00 98.06 72 VAL A O 1
ATOM 535 N N . GLU A 1 73 ? -1.638 -4.107 -2.651 1.00 97.06 73 GLU A N 1
ATOM 536 C CA . GLU A 1 73 ? -0.705 -4.232 -1.528 1.00 97.06 73 GLU A CA 1
ATOM 537 C C . GLU A 1 73 ? -1.348 -3.782 -0.207 1.00 97.06 73 GLU A C 1
ATOM 539 O O . GLU A 1 73 ? -1.977 -2.722 -0.174 1.00 97.06 73 GLU A O 1
ATOM 544 N N . PRO A 1 74 ? -1.145 -4.501 0.911 1.00 97.62 74 PRO A N 1
ATOM 545 C CA . PRO A 1 74 ? -1.503 -4.006 2.235 1.00 97.62 74 PRO A CA 1
ATOM 546 C C . PRO A 1 74 ? -0.636 -2.802 2.612 1.00 97.62 74 PRO A C 1
ATOM 548 O O . PRO A 1 74 ? 0.588 -2.826 2.452 1.00 97.62 74 PRO A O 1
ATOM 551 N N . LEU A 1 75 ? -1.252 -1.751 3.149 1.00 97.56 75 LEU A N 1
ATOM 552 C CA . LEU A 1 75 ? -0.547 -0.536 3.548 1.00 97.56 75 LEU A CA 1
ATOM 553 C C . LEU A 1 75 ? -0.306 -0.518 5.051 1.00 97.56 75 LEU A C 1
ATOM 555 O O . LEU A 1 75 ? -1.215 -0.738 5.843 1.00 97.56 75 LEU A O 1
ATOM 559 N N . SER A 1 76 ? 0.917 -0.182 5.457 1.00 97.50 76 SER A N 1
ATOM 560 C CA . SER A 1 76 ? 1.225 0.104 6.861 1.00 97.50 76 SER A CA 1
ATOM 561 C C . SER A 1 76 ? 0.708 1.485 7.281 1.00 97.50 76 SER A C 1
ATOM 563 O O . SER A 1 76 ? 0.456 2.347 6.434 1.00 97.50 76 SER A O 1
ATOM 565 N N . THR A 1 77 ? 0.650 1.753 8.590 1.00 96.88 77 THR A N 1
ATOM 566 C CA . THR A 1 77 ? 0.351 3.102 9.107 1.00 96.88 77 THR A CA 1
ATOM 567 C C . THR A 1 77 ? 1.283 4.165 8.536 1.00 96.88 77 THR A C 1
ATOM 569 O O . THR A 1 77 ? 0.824 5.240 8.169 1.00 96.88 77 THR A O 1
ATOM 572 N N . GLY A 1 78 ? 2.584 3.868 8.435 1.00 95.44 78 GLY A N 1
ATOM 573 C CA . GLY A 1 78 ? 3.573 4.813 7.910 1.00 95.44 78 GLY A CA 1
ATOM 574 C C . GLY A 1 78 ? 3.375 5.080 6.420 1.00 95.44 78 GLY A C 1
ATOM 575 O O . GLY A 1 78 ? 3.471 6.220 5.975 1.00 95.44 78 GLY A O 1
ATOM 576 N N . THR A 1 79 ? 3.033 4.043 5.653 1.00 95.25 79 THR A N 1
ATOM 577 C CA . THR A 1 79 ? 2.714 4.194 4.231 1.00 95.25 79 THR A CA 1
ATOM 578 C C . THR A 1 79 ? 1.477 5.065 4.051 1.00 95.25 79 THR A C 1
ATOM 580 O O . THR A 1 79 ? 1.549 6.039 3.310 1.00 95.25 79 THR A O 1
ATOM 583 N N . LEU A 1 80 ? 0.380 4.763 4.758 1.00 95.38 80 LEU A N 1
ATOM 584 C CA . LEU A 1 80 ? -0.868 5.520 4.663 1.00 95.38 80 LEU A CA 1
ATOM 585 C C . LEU A 1 80 ? -0.665 6.997 5.036 1.00 95.38 80 LEU A C 1
ATOM 587 O O . LEU A 1 80 ? -1.093 7.878 4.292 1.00 95.38 80 LEU A O 1
ATOM 591 N N . GLU A 1 81 ? 0.028 7.267 6.146 1.00 94.44 81 GLU A N 1
ATOM 592 C CA . GLU A 1 81 ? 0.349 8.628 6.601 1.00 94.44 81 GLU A CA 1
ATOM 593 C C . GLU A 1 81 ? 1.166 9.414 5.572 1.00 94.44 81 GLU A C 1
ATOM 595 O O . GLU A 1 81 ? 0.865 10.578 5.306 1.00 94.44 81 GLU A O 1
ATOM 600 N N . ASN A 1 82 ? 2.165 8.784 4.954 1.00 93.00 82 ASN A N 1
ATOM 601 C CA . ASN A 1 82 ? 3.026 9.462 3.990 1.00 93.00 82 ASN A CA 1
ATOM 602 C C . ASN A 1 82 ? 2.303 9.778 2.677 1.00 93.00 82 ASN A C 1
ATOM 604 O O . ASN A 1 82 ? 2.411 10.883 2.149 1.00 93.00 82 ASN A O 1
ATOM 608 N N . VAL A 1 83 ? 1.555 8.816 2.140 1.00 92.44 83 VAL A N 1
ATOM 609 C CA . VAL A 1 83 ? 0.941 8.986 0.816 1.00 92.44 83 VAL A CA 1
ATOM 610 C C . VAL A 1 83 ? -0.288 9.893 0.854 1.00 92.44 83 VAL A C 1
ATOM 612 O O . VAL A 1 83 ? -0.520 10.618 -0.105 1.00 92.44 83 VAL A O 1
ATOM 615 N N . THR A 1 84 ? -1.046 9.900 1.958 1.00 89.06 84 THR A N 1
ATOM 616 C CA . THR A 1 84 ? -2.270 10.719 2.078 1.00 89.06 84 THR A CA 1
ATOM 617 C C . THR A 1 84 ? -2.089 11.995 2.902 1.00 89.06 84 THR A C 1
ATOM 619 O O . THR A 1 84 ? -2.798 12.968 2.670 1.00 89.06 84 THR A O 1
ATOM 622 N N . GLY A 1 85 ? -1.183 12.003 3.885 1.00 80.56 85 GLY A N 1
ATOM 623 C CA . GLY A 1 85 ? -1.040 13.105 4.841 1.00 80.56 85 GLY A CA 1
ATOM 624 C C . GLY A 1 85 ? 0.039 14.114 4.461 1.00 80.56 85 GLY A C 1
ATOM 625 O O . GLY A 1 85 ? -0.157 15.314 4.632 1.00 80.56 85 GLY A O 1
ATOM 626 N N . THR A 1 86 ? 1.178 13.644 3.944 1.00 82.31 86 THR A N 1
ATOM 627 C CA . THR A 1 86 ? 2.302 14.512 3.542 1.00 82.31 86 THR A CA 1
ATOM 628 C C . THR A 1 86 ? 2.408 14.707 2.030 1.00 82.31 86 THR A C 1
ATOM 630 O O . THR A 1 86 ? 3.233 15.503 1.585 1.00 82.31 86 THR A O 1
ATOM 633 N N . GLY A 1 87 ? 1.572 14.016 1.245 1.00 81.38 87 GLY A N 1
ATOM 634 C CA . GLY A 1 87 ? 1.512 14.152 -0.212 1.00 81.38 87 GLY A CA 1
ATOM 635 C C . GLY A 1 87 ? 2.775 13.670 -0.923 1.00 81.38 87 GLY A C 1
ATOM 636 O O . GLY A 1 87 ? 3.097 14.173 -2.001 1.00 81.38 87 GLY A O 1
ATOM 637 N N . GLN A 1 88 ? 3.519 12.737 -0.320 1.00 89.19 88 GLN A N 1
ATOM 638 C CA . GLN A 1 88 ? 4.726 12.197 -0.941 1.00 89.19 88 GLN A CA 1
ATOM 639 C C . GLN A 1 88 ? 4.389 11.493 -2.265 1.00 89.19 88 GLN A C 1
ATOM 641 O O . GLN A 1 88 ? 3.376 10.788 -2.330 1.00 89.19 88 GLN A O 1
ATOM 646 N N . PRO A 1 89 ? 5.237 11.644 -3.302 1.00 91.75 89 PRO A N 1
ATOM 647 C CA . PRO A 1 89 ? 5.068 10.934 -4.562 1.00 91.75 89 PRO A CA 1
ATOM 648 C C . PRO A 1 89 ? 4.934 9.427 -4.341 1.00 91.75 89 PRO A C 1
ATOM 650 O O . PRO A 1 89 ? 5.696 8.829 -3.578 1.00 91.75 89 PRO A O 1
ATOM 653 N N . THR A 1 90 ? 3.961 8.807 -5.002 1.00 93.06 90 THR A N 1
ATOM 654 C CA . THR A 1 90 ? 3.650 7.396 -4.802 1.00 93.06 90 THR A CA 1
ATOM 655 C C . THR A 1 90 ? 3.271 6.673 -6.087 1.00 93.06 90 THR A C 1
ATOM 657 O O . THR A 1 90 ? 2.766 7.263 -7.035 1.00 93.06 90 THR A O 1
ATOM 660 N N . SER A 1 91 ? 3.476 5.357 -6.085 1.00 94.00 91 SER A N 1
ATOM 661 C CA . SER A 1 91 ? 3.047 4.451 -7.157 1.00 94.00 91 SER A CA 1
ATOM 662 C C . SER A 1 91 ? 1.595 3.989 -6.997 1.00 94.00 91 SER A C 1
ATOM 664 O O . SER A 1 91 ? 1.084 3.293 -7.872 1.00 94.00 91 SER A O 1
ATOM 666 N N . TYR A 1 92 ? 0.917 4.351 -5.902 1.00 95.50 92 TYR A N 1
ATOM 667 C CA . TYR A 1 92 ? -0.488 4.002 -5.704 1.00 95.50 92 TYR A CA 1
ATOM 668 C C . TYR A 1 92 ? -1.396 4.916 -6.524 1.00 95.50 92 TYR A C 1
ATOM 670 O O . TYR A 1 92 ? -1.425 6.127 -6.314 1.00 95.50 92 TYR A O 1
ATOM 678 N N . LYS A 1 93 ? -2.185 4.322 -7.420 1.00 95.19 93 LYS A N 1
ATOM 679 C CA . LYS A 1 93 ? -3.290 5.018 -8.091 1.00 95.19 93 LYS A CA 1
ATOM 680 C C . LYS A 1 93 ? -4.426 5.299 -7.117 1.00 95.19 93 LYS A C 1
ATOM 682 O O . LYS A 1 93 ? -5.073 6.341 -7.194 1.00 95.19 93 LYS A O 1
ATOM 687 N N . ARG A 1 94 ? -4.711 4.319 -6.256 1.00 96.62 94 ARG A N 1
ATOM 688 C CA . ARG A 1 94 ? -5.891 4.281 -5.389 1.00 96.62 94 ARG A CA 1
ATOM 689 C C . ARG A 1 94 ? -5.585 3.582 -4.078 1.00 96.62 94 ARG A C 1
ATOM 691 O O . ARG A 1 94 ? -4.710 2.719 -4.028 1.00 96.62 94 ARG A O 1
ATOM 698 N N . ILE A 1 95 ? -6.321 3.939 -3.033 1.00 97.38 95 ILE A N 1
ATOM 699 C CA . ILE A 1 95 ? -6.250 3.312 -1.713 1.00 97.38 95 ILE A CA 1
ATOM 700 C C . ILE A 1 95 ? -7.669 3.082 -1.202 1.00 97.38 95 ILE A C 1
ATOM 702 O O . ILE A 1 95 ? -8.496 3.983 -1.288 1.00 97.38 95 ILE A O 1
ATOM 706 N N . LEU A 1 96 ? -7.926 1.896 -0.657 1.00 97.81 96 LEU A N 1
ATOM 707 C CA . LEU A 1 96 ? -9.184 1.490 -0.042 1.00 97.81 96 LEU A CA 1
ATOM 708 C C . LEU A 1 96 ? -8.968 1.224 1.448 1.00 97.81 96 LEU A C 1
ATOM 710 O O . LEU A 1 96 ? -8.084 0.454 1.832 1.00 97.81 96 LEU A O 1
ATOM 714 N N . GLY A 1 97 ? -9.802 1.827 2.290 1.00 97.62 97 GLY A N 1
ATOM 715 C CA . GLY A 1 97 ? -9.887 1.463 3.697 1.00 97.62 97 GLY A CA 1
ATOM 716 C C . GLY A 1 97 ? -10.691 0.177 3.860 1.00 97.62 97 GLY A C 1
ATOM 717 O O . GLY A 1 97 ? -11.826 0.092 3.399 1.00 97.62 97 GLY A O 1
ATOM 718 N N . ALA A 1 98 ? -10.130 -0.825 4.531 1.00 97.06 98 ALA A N 1
ATOM 719 C CA . ALA A 1 98 ? -10.773 -2.124 4.708 1.00 97.06 98 ALA A CA 1
ATOM 720 C C . ALA A 1 98 ? -10.426 -2.751 6.065 1.00 97.06 98 ALA A C 1
ATOM 722 O O . ALA A 1 98 ? -9.516 -2.306 6.770 1.00 97.06 98 ALA A O 1
ATOM 723 N N . THR A 1 99 ? -11.175 -3.785 6.433 1.00 96.62 99 THR A N 1
ATOM 724 C CA . THR A 1 99 ? -10.823 -4.747 7.487 1.00 96.62 99 THR A CA 1
ATOM 725 C C . THR A 1 99 ? -10.347 -6.048 6.848 1.00 96.62 99 THR A C 1
ATOM 727 O O . THR A 1 99 ? -10.628 -6.286 5.674 1.00 96.62 99 THR A O 1
ATOM 730 N N . ILE A 1 100 ? -9.652 -6.904 7.602 1.00 95.31 100 ILE A N 1
ATOM 731 C CA . ILE A 1 100 ? -9.163 -8.198 7.091 1.00 95.31 100 ILE A CA 1
ATOM 732 C C . ILE A 1 100 ? -10.312 -9.052 6.527 1.00 95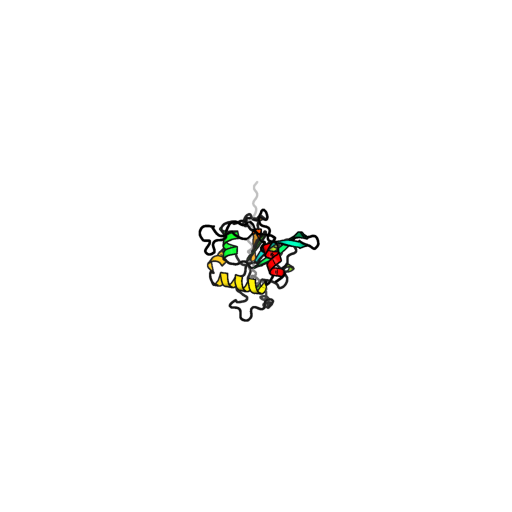.31 100 ILE A C 1
ATOM 734 O O . ILE A 1 100 ? -10.197 -9.582 5.428 1.00 95.31 100 ILE A O 1
ATOM 738 N N . GLU A 1 101 ? -11.446 -9.143 7.226 1.00 93.00 101 GLU A N 1
ATOM 739 C CA . GLU A 1 101 ? -12.642 -9.862 6.750 1.00 93.00 101 GLU A CA 1
ATOM 740 C C . GLU A 1 101 ? -13.301 -9.235 5.515 1.00 93.00 101 GLU A C 1
ATOM 742 O O . GLU A 1 101 ? -14.036 -9.910 4.796 1.00 93.00 101 GLU A O 1
ATOM 747 N N . GLY A 1 102 ? -13.056 -7.945 5.275 1.00 92.62 102 GLY A N 1
ATOM 748 C CA . GLY A 1 102 ? -13.546 -7.231 4.101 1.00 92.62 102 GLY A CA 1
ATOM 749 C C . GLY A 1 102 ? -12.695 -7.456 2.850 1.00 92.62 102 GLY A C 1
ATOM 750 O O . GLY A 1 102 ? -13.113 -7.051 1.767 1.00 92.62 102 GLY A O 1
ATOM 751 N N . LEU A 1 103 ? -11.516 -8.077 2.978 1.00 94.06 103 LEU A N 1
ATOM 752 C CA . LEU A 1 103 ? -10.629 -8.366 1.854 1.00 94.06 103 LEU A CA 1
ATOM 753 C C . LEU A 1 103 ? -10.943 -9.752 1.263 1.00 94.06 103 LEU A C 1
ATOM 755 O O . LEU A 1 103 ? -10.803 -10.755 1.966 1.00 94.06 103 LEU A O 1
ATOM 759 N N . PRO A 1 104 ? -11.339 -9.838 -0.019 1.00 93.00 104 PRO A N 1
ATOM 760 C CA . PRO A 1 104 ? -11.665 -11.106 -0.666 1.00 93.00 104 PRO A CA 1
ATOM 761 C C . PRO A 1 104 ? -10.413 -11.919 -1.024 1.00 93.00 104 PRO A C 1
ATOM 763 O O . PRO A 1 104 ? -9.347 -11.352 -1.235 1.00 93.00 104 PRO A O 1
ATOM 766 N N . ASP A 1 105 ? -10.569 -13.236 -1.206 1.00 90.25 105 ASP A N 1
ATOM 767 C CA . ASP A 1 105 ? -9.511 -14.144 -1.696 1.00 90.25 105 ASP A CA 1
ATOM 768 C C . ASP A 1 105 ? -9.008 -13.797 -3.104 1.00 90.25 105 ASP A C 1
ATOM 770 O O . ASP A 1 105 ? -7.879 -14.119 -3.477 1.00 90.25 105 ASP A O 1
ATOM 774 N N . ASN A 1 106 ? -9.862 -13.165 -3.913 1.00 91.69 106 ASN A N 1
ATOM 775 C CA . ASN A 1 106 ? -9.565 -12.797 -5.288 1.00 91.69 106 ASN A CA 1
ATOM 776 C C . ASN A 1 106 ? -9.615 -11.268 -5.442 1.00 91.69 106 ASN A C 1
ATOM 778 O O . ASN A 1 106 ? -10.651 -10.671 -5.143 1.00 91.69 106 ASN A O 1
ATOM 782 N N . PRO A 1 107 ? -8.551 -10.621 -5.956 1.00 92.69 107 PRO A N 1
ATOM 783 C CA . PRO A 1 107 ? -8.520 -9.169 -6.118 1.00 92.69 107 PRO A CA 1
ATOM 784 C C . PRO A 1 107 ? -9.612 -8.645 -7.061 1.00 92.69 107 PRO A C 1
ATOM 786 O O . PRO A 1 107 ? -10.025 -7.502 -6.909 1.00 92.69 107 PRO A O 1
ATOM 789 N N . SER A 1 108 ? -10.131 -9.459 -7.989 1.00 93.81 108 SER A N 1
ATOM 790 C CA . SER A 1 108 ? -11.251 -9.079 -8.863 1.00 93.81 108 SER A CA 1
ATOM 791 C C . SER A 1 108 ? -12.589 -8.910 -8.130 1.00 93.81 108 SER A C 1
ATOM 793 O O . SER A 1 108 ? -13.521 -8.360 -8.705 1.00 93.81 108 SER A O 1
ATOM 795 N N . GLU A 1 109 ? -12.702 -9.384 -6.885 1.00 94.00 109 GLU A N 1
ATOM 796 C CA . GLU A 1 109 ? -13.895 -9.217 -6.041 1.00 94.00 109 GLU A CA 1
ATOM 797 C C . GLU A 1 109 ? -13.843 -7.931 -5.189 1.00 94.00 109 GLU A C 1
ATOM 799 O O . GLU A 1 109 ? -14.755 -7.675 -4.402 1.00 94.00 109 GLU A O 1
ATOM 804 N N . LEU A 1 110 ? -12.782 -7.120 -5.310 1.00 95.19 110 LEU A N 1
ATOM 805 C CA . LEU A 1 110 ? -12.696 -5.825 -4.631 1.00 95.19 110 LEU A CA 1
ATOM 806 C C . LEU A 1 110 ? -13.744 -4.834 -5.175 1.00 95.19 110 LEU A C 1
ATOM 808 O O . LEU A 1 110 ? -14.205 -4.984 -6.309 1.00 95.19 110 LEU A O 1
ATOM 812 N N . PRO A 1 111 ? -14.123 -3.803 -4.392 1.00 95.25 111 PRO A N 1
ATOM 813 C CA . PRO A 1 111 ? -15.129 -2.825 -4.801 1.00 95.25 111 PRO A CA 1
ATOM 814 C C . PRO A 1 111 ? -14.859 -2.213 -6.182 1.00 95.25 111 PRO A C 1
ATOM 816 O O . PRO A 1 111 ? -13.725 -1.847 -6.496 1.00 95.25 111 PRO A O 1
ATOM 819 N N . GLU A 1 112 ? -15.915 -2.040 -6.984 1.00 94.25 112 GLU A N 1
ATOM 820 C CA . GLU A 1 112 ? -15.812 -1.480 -8.339 1.00 94.25 112 GLU A CA 1
ATOM 821 C C . GLU A 1 112 ? -15.200 -0.072 -8.333 1.00 94.25 112 GLU A C 1
ATOM 823 O O . GLU A 1 112 ? -14.357 0.224 -9.173 1.00 94.25 112 GLU A O 1
ATOM 828 N N . ASP A 1 113 ? -15.502 0.748 -7.323 1.00 92.62 113 ASP A N 1
ATOM 829 C CA . ASP A 1 113 ? -14.903 2.080 -7.150 1.00 92.62 113 ASP A CA 1
ATOM 830 C C . ASP A 1 113 ? -13.371 2.020 -6.967 1.00 92.62 113 ASP A C 1
ATOM 832 O O . ASP A 1 113 ? -12.639 2.921 -7.388 1.00 92.62 113 ASP A O 1
ATOM 836 N N . PHE A 1 114 ? -12.864 0.930 -6.377 1.00 96.12 114 PHE A N 1
ATOM 837 C CA . PHE A 1 114 ? -11.434 0.699 -6.178 1.00 96.12 114 PHE A CA 1
ATOM 838 C C . PHE A 1 114 ? -10.745 0.081 -7.401 1.00 96.12 114 PHE A C 1
ATOM 840 O O . PHE A 1 114 ? -9.570 0.368 -7.619 1.00 96.12 114 PHE A O 1
ATOM 847 N N . LEU A 1 115 ? -11.444 -0.733 -8.203 1.00 95.12 115 LEU A N 1
ATOM 848 C CA . LEU A 1 115 ? -10.879 -1.390 -9.392 1.00 95.12 115 LEU A CA 1
ATOM 849 C C . LEU A 1 115 ? -11.089 -0.596 -10.687 1.00 95.12 115 LEU A C 1
ATOM 851 O O . LEU A 1 115 ? -10.183 -0.522 -11.504 1.00 95.12 115 LEU A O 1
ATOM 855 N N . GLN A 1 116 ? -12.222 0.079 -10.887 1.00 93.56 116 GLN A N 1
ATOM 856 C CA . GLN A 1 116 ? -12.602 0.785 -12.130 1.00 93.56 116 GLN A CA 1
ATOM 857 C C . GLN A 1 116 ? -12.295 -0.024 -13.410 1.00 93.56 116 GLN A C 1
ATOM 859 O O . GLN A 1 116 ? -11.797 0.507 -14.398 1.00 93.56 116 GLN A O 1
ATOM 864 N N . GLY A 1 117 ? -12.539 -1.338 -13.375 1.00 92.19 117 GLY A N 1
ATOM 865 C CA . GLY A 1 117 ? -12.261 -2.242 -14.497 1.00 92.19 117 GLY A CA 1
ATOM 866 C C . GLY A 1 117 ? -10.788 -2.628 -14.696 1.00 92.19 117 GLY A C 1
ATOM 867 O O . GLY A 1 117 ? -10.496 -3.398 -15.610 1.00 92.19 117 GLY A O 1
ATOM 868 N N . ASP A 1 118 ? -9.868 -2.151 -13.852 1.00 94.69 118 ASP A N 1
ATOM 869 C CA . ASP A 1 118 ? -8.471 -2.584 -13.868 1.00 94.69 118 ASP A CA 1
ATOM 870 C C . ASP A 1 118 ? -8.348 -4.054 -13.423 1.00 94.69 118 ASP A C 1
ATOM 872 O O . ASP A 1 118 ? -8.921 -4.480 -12.418 1.00 94.69 118 ASP A O 1
ATOM 876 N N . SER A 1 119 ? -7.533 -4.825 -14.147 1.00 94.81 119 SER A N 1
ATOM 877 C CA . SER A 1 119 ? -7.120 -6.166 -13.727 1.00 94.81 119 SER A CA 1
ATOM 878 C C . SER A 1 119 ? -5.887 -6.061 -12.834 1.00 94.81 119 SER A C 1
ATOM 880 O O . SER A 1 119 ? -4.848 -5.570 -13.277 1.00 94.81 119 SER A O 1
ATOM 882 N N . ALA A 1 120 ? -5.983 -6.556 -11.601 1.00 95.56 120 ALA A N 1
ATOM 883 C CA . ALA A 1 120 ? -4.909 -6.498 -10.615 1.00 95.56 120 ALA A CA 1
ATOM 884 C C . ALA A 1 120 ? -4.655 -7.863 -9.965 1.00 95.56 120 ALA A C 1
ATOM 886 O O . ALA A 1 120 ? -5.553 -8.701 -9.892 1.00 95.56 120 ALA A O 1
ATOM 887 N N . SER A 1 121 ? -3.438 -8.070 -9.468 1.00 95.75 121 SER A N 1
ATOM 888 C CA . SER A 1 121 ? -3.064 -9.228 -8.650 1.00 95.75 121 SER A CA 1
ATOM 889 C C . SER A 1 121 ? -2.758 -8.795 -7.219 1.00 95.75 121 SER A C 1
ATOM 891 O O . SER A 1 121 ? -2.358 -7.657 -6.987 1.00 95.75 121 SER A O 1
ATOM 893 N N . PHE A 1 122 ? -2.890 -9.691 -6.243 1.00 96.12 122 PHE A N 1
ATOM 894 C CA . PHE A 1 122 ? -2.311 -9.433 -4.924 1.00 96.12 122 PHE A CA 1
ATOM 895 C C . PHE A 1 122 ? -0.780 -9.445 -4.981 1.00 96.12 122 PHE A C 1
ATOM 897 O O . PHE A 1 122 ? -0.183 -10.043 -5.880 1.00 96.12 122 PHE A O 1
ATOM 904 N N . SER A 1 123 ? -0.150 -8.756 -4.032 1.00 94.62 123 SER A N 1
ATOM 905 C CA . SER A 1 123 ? 1.300 -8.791 -3.857 1.00 94.62 123 SER A CA 1
ATOM 906 C C . SER A 1 123 ? 1.801 -10.171 -3.432 1.00 94.62 123 SER A C 1
ATOM 908 O O . SER A 1 123 ? 1.056 -10.963 -2.857 1.00 94.62 123 SER A O 1
ATOM 910 N N . GLU A 1 124 ? 3.096 -10.420 -3.616 1.00 92.00 124 GLU A N 1
ATOM 911 C CA . GLU A 1 124 ? 3.767 -11.555 -2.976 1.00 92.00 124 GLU A CA 1
ATOM 912 C C . GLU A 1 124 ? 3.581 -11.507 -1.450 1.00 92.00 124 GLU A C 1
ATOM 914 O O . GLU A 1 124 ? 3.506 -10.418 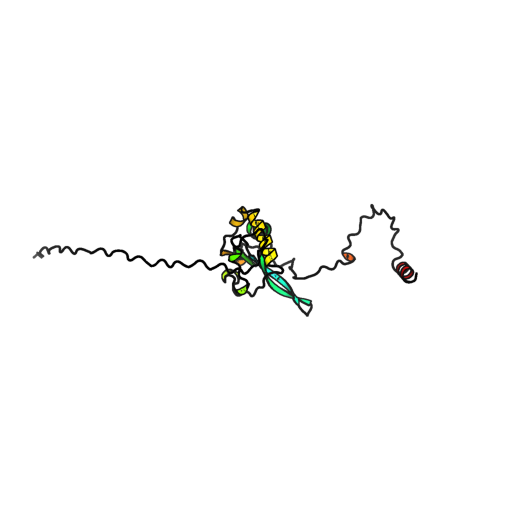-0.860 1.00 92.00 124 GLU A O 1
ATOM 919 N N . ASP A 1 125 ? 3.418 -12.689 -0.850 1.00 92.31 125 ASP A N 1
ATOM 920 C CA . ASP A 1 125 ? 3.163 -12.908 0.578 1.00 92.31 125 ASP A CA 1
ATOM 921 C C . ASP A 1 125 ? 2.057 -12.017 1.159 1.00 92.31 125 ASP A C 1
ATOM 923 O O . ASP A 1 125 ? 2.137 -11.530 2.291 1.00 92.31 125 ASP A O 1
ATOM 927 N N . PHE A 1 126 ? 0.996 -11.785 0.374 1.00 94.19 126 PHE A N 1
ATOM 928 C CA . PHE A 1 126 ? -0.081 -10.863 0.734 1.00 94.19 126 PHE A CA 1
ATOM 929 C C . PHE A 1 126 ? -0.644 -11.128 2.132 1.00 94.19 126 PHE A C 1
ATOM 931 O O . PHE A 1 126 ? -0.783 -10.190 2.909 1.00 94.19 126 PHE A O 1
ATOM 938 N N . ALA A 1 127 ? -0.917 -12.389 2.482 1.00 92.75 127 ALA A N 1
ATOM 939 C CA . ALA A 1 127 ? -1.484 -12.753 3.780 1.00 92.75 127 ALA A CA 1
ATOM 940 C C . ALA A 1 127 ? -0.568 -12.357 4.955 1.00 92.75 127 ALA A C 1
ATOM 942 O O . ALA A 1 127 ? -1.028 -11.780 5.945 1.00 92.75 127 ALA A O 1
ATOM 943 N N . GLU A 1 128 ? 0.738 -12.605 4.836 1.00 92.75 128 GLU A N 1
ATOM 944 C CA . GLU A 1 128 ? 1.717 -12.253 5.867 1.00 92.75 128 GLU A CA 1
ATOM 945 C C . GLU A 1 128 ? 1.887 -10.734 5.972 1.00 92.75 128 GLU A C 1
ATOM 947 O O . GLU A 1 128 ? 1.843 -10.163 7.069 1.00 92.75 128 GLU A O 1
ATOM 952 N N . ARG A 1 129 ? 1.998 -10.056 4.822 1.00 95.31 129 ARG A N 1
ATOM 953 C CA . ARG A 1 129 ? 2.095 -8.592 4.737 1.00 95.31 129 ARG A CA 1
ATOM 954 C C . ARG A 1 129 ? 0.837 -7.907 5.261 1.00 95.31 129 ARG A C 1
ATOM 956 O O . ARG A 1 129 ? 0.943 -6.877 5.922 1.00 95.31 129 ARG A O 1
ATOM 963 N N . MET A 1 130 ? -0.335 -8.490 5.030 1.00 96.25 130 MET A N 1
ATOM 964 C CA . MET A 1 130 ? -1.624 -8.022 5.538 1.00 96.25 130 MET A CA 1
ATOM 965 C C . MET A 1 130 ? -1.657 -8.099 7.065 1.00 96.25 130 MET A C 1
ATOM 967 O O . MET A 1 130 ? -1.976 -7.103 7.719 1.00 96.25 130 MET A O 1
ATOM 971 N N . CYS A 1 131 ? -1.251 -9.234 7.646 1.00 95.38 131 CYS A N 1
ATOM 972 C CA . CYS A 1 131 ? -1.144 -9.387 9.098 1.00 95.38 131 CYS A CA 1
ATOM 973 C C . CYS A 1 131 ? -0.140 -8.387 9.695 1.00 95.38 131 CYS A C 1
ATOM 975 O O . CYS A 1 131 ? -0.413 -7.744 10.711 1.00 95.38 131 CYS A O 1
ATOM 977 N N . ALA A 1 132 ? 1.019 -8.210 9.055 1.00 95.62 132 ALA A N 1
ATOM 978 C CA . ALA A 1 132 ? 2.023 -7.240 9.482 1.00 95.62 132 ALA A CA 1
ATOM 979 C C . ALA A 1 132 ? 1.494 -5.796 9.423 1.00 95.62 132 ALA A C 1
ATOM 981 O O . ALA A 1 132 ? 1.649 -5.045 10.389 1.00 95.62 132 ALA A O 1
ATOM 982 N N . ALA A 1 133 ? 0.823 -5.419 8.333 1.00 97.25 133 ALA A N 1
ATOM 983 C CA . ALA A 1 133 ? 0.202 -4.111 8.162 1.00 97.25 133 ALA A CA 1
ATOM 984 C C . ALA A 1 133 ? -0.867 -3.848 9.232 1.00 97.25 133 ALA A C 1
ATOM 986 O O . ALA A 1 133 ? -0.816 -2.813 9.900 1.00 97.25 133 ALA A O 1
ATOM 987 N N . ALA A 1 134 ? -1.764 -4.803 9.484 1.00 97.00 134 ALA A N 1
ATOM 988 C CA . ALA A 1 134 ? -2.815 -4.677 10.493 1.00 97.00 134 ALA A CA 1
ATOM 989 C C . ALA A 1 134 ? -2.250 -4.422 11.907 1.00 97.00 134 ALA A C 1
ATOM 991 O O . ALA A 1 134 ? -2.722 -3.534 12.626 1.00 97.00 134 ALA A O 1
ATOM 992 N N . ARG A 1 135 ? -1.149 -5.092 12.286 1.00 96.50 135 ARG A N 1
ATOM 993 C CA . ARG A 1 135 ? -0.452 -4.837 13.566 1.00 96.50 135 ARG A CA 1
ATOM 994 C C . ARG A 1 135 ? 0.027 -3.399 13.710 1.00 96.50 135 ARG A C 1
ATOM 996 O O . ARG A 1 135 ? 0.005 -2.855 14.817 1.00 96.50 135 ARG A O 1
ATOM 1003 N N . THR A 1 136 ? 0.444 -2.759 12.616 1.00 97.38 136 THR A N 1
ATOM 1004 C CA . THR A 1 136 ? 0.877 -1.355 12.678 1.00 97.38 136 THR A CA 1
ATOM 1005 C C . THR A 1 136 ? -0.265 -0.443 13.134 1.00 97.38 136 THR A C 1
ATOM 1007 O O . THR A 1 136 ? -0.047 0.425 13.981 1.00 97.38 136 THR A O 1
ATOM 1010 N N . PHE A 1 137 ? -1.503 -0.716 12.706 1.00 96.69 137 PHE A N 1
ATOM 1011 C CA . PHE A 1 137 ? -2.694 0.027 13.132 1.00 96.69 137 PHE A CA 1
ATOM 1012 C C . PHE A 1 137 ? -3.156 -0.306 14.550 1.00 96.69 137 PHE A C 1
ATOM 1014 O O . PHE A 1 137 ? -3.738 0.558 15.209 1.00 96.69 137 PHE A O 1
ATOM 1021 N N . LYS A 1 138 ? -2.876 -1.513 15.060 1.00 93.88 138 LYS A N 1
ATOM 1022 C CA . LYS A 1 138 ? -3.051 -1.820 16.492 1.00 93.88 138 LYS A CA 1
ATOM 1023 C C . LYS A 1 138 ? -2.101 -0.981 17.346 1.00 93.88 138 LYS A C 1
ATOM 1025 O O . LYS A 1 138 ? -2.514 -0.412 18.351 1.00 93.88 138 LYS A O 1
ATOM 1030 N N . ARG A 1 139 ? -0.841 -0.844 16.913 1.00 94.94 139 ARG A N 1
ATOM 1031 C CA . ARG A 1 139 ? 0.165 -0.019 17.601 1.00 94.94 139 ARG A CA 1
ATOM 1032 C C . ARG A 1 139 ? -0.138 1.478 17.513 1.00 94.94 139 ARG A C 1
ATOM 1034 O O . ARG A 1 139 ? 0.169 2.212 18.450 1.00 94.94 139 ARG A O 1
ATOM 1041 N N . ARG A 1 140 ? -0.726 1.942 16.406 1.00 95.38 140 ARG A N 1
ATOM 1042 C CA . ARG A 1 140 ? -1.062 3.356 16.183 1.00 95.38 140 ARG A CA 1
ATOM 1043 C C . ARG A 1 140 ? -2.512 3.525 15.698 1.00 95.38 140 ARG A C 1
ATOM 1045 O O . ARG A 1 140 ? -2.745 3.786 14.519 1.00 95.38 140 ARG A O 1
ATOM 1052 N N . PRO A 1 141 ? -3.502 3.447 16.608 1.00 93.62 141 PRO A N 1
ATOM 1053 C CA . PRO A 1 141 ? -4.920 3.514 16.240 1.00 93.62 141 PRO A CA 1
ATOM 1054 C C . PRO A 1 141 ? -5.352 4.850 15.627 1.00 93.62 141 PRO A C 1
ATOM 1056 O O . PRO A 1 141 ? -6.303 4.885 14.855 1.00 93.62 141 PRO A O 1
ATOM 1059 N N . ILE A 1 142 ? -4.648 5.944 15.940 1.00 93.94 142 ILE A N 1
ATOM 1060 C CA . ILE A 1 142 ? -4.945 7.296 15.433 1.00 93.94 142 ILE A CA 1
ATOM 1061 C C . ILE A 1 142 ? -4.901 7.337 13.897 1.00 93.94 142 ILE A C 1
ATOM 1063 O O . ILE A 1 142 ? -5.713 8.023 13.280 1.00 93.94 142 ILE A O 1
ATOM 1067 N N . SER A 1 143 ? -4.023 6.548 13.268 1.00 93.31 143 SER A N 1
ATOM 1068 C CA . SER A 1 143 ? -3.891 6.487 11.808 1.00 93.31 143 SER A CA 1
ATOM 1069 C C . SER A 1 143 ? -5.136 5.915 11.115 1.00 93.31 143 SER A C 1
ATOM 1071 O O . SER A 1 143 ? -5.328 6.161 9.930 1.00 93.31 143 SER A O 1
ATOM 1073 N N . LYS A 1 144 ? -6.019 5.203 11.837 1.00 93.38 144 LYS A N 1
ATOM 1074 C CA . LYS A 1 144 ? -7.306 4.725 11.297 1.00 93.38 144 LYS A CA 1
ATOM 1075 C C . LYS A 1 144 ? -8.247 5.882 10.931 1.00 93.38 144 LYS A C 1
ATOM 1077 O O . LYS A 1 144 ? -9.126 5.709 10.101 1.00 93.38 144 LYS A O 1
ATOM 1082 N N . GLY A 1 145 ? -8.060 7.067 11.522 1.00 92.62 145 GLY A N 1
ATOM 1083 C CA . GLY A 1 145 ? -8.858 8.258 11.208 1.00 92.62 145 GLY A CA 1
ATOM 1084 C C . GLY A 1 145 ? -8.513 8.921 9.870 1.00 92.62 145 GLY A C 1
ATOM 1085 O O . GLY A 1 145 ? -9.210 9.839 9.457 1.00 92.62 145 GLY A O 1
ATOM 1086 N N . ILE A 1 146 ? -7.441 8.485 9.202 1.00 92.94 146 ILE A N 1
ATOM 1087 C CA . ILE A 1 146 ? -6.982 9.055 7.927 1.00 92.94 146 ILE A CA 1
ATOM 1088 C C . ILE A 1 146 ? -7.839 8.576 6.751 1.00 92.94 146 ILE A C 1
ATOM 1090 O O . ILE A 1 146 ? -7.987 9.304 5.767 1.00 92.94 146 ILE A O 1
ATOM 1094 N N . LEU A 1 147 ? -8.355 7.349 6.832 1.00 94.75 147 LEU A N 1
ATOM 1095 C CA . LEU A 1 147 ? -9.128 6.700 5.780 1.00 94.75 147 LEU A CA 1
ATOM 1096 C C . LEU A 1 147 ? -10.144 5.741 6.415 1.00 94.75 147 LEU A C 1
ATOM 1098 O O . LEU A 1 147 ? -9.762 4.753 7.042 1.00 94.75 147 LEU A O 1
ATOM 1102 N N . GLY A 1 148 ? -11.435 6.022 6.268 1.00 95.19 148 GLY A N 1
ATOM 1103 C CA . GLY A 1 148 ? -12.503 5.181 6.802 1.00 95.19 148 GLY A CA 1
ATOM 1104 C C . GLY A 1 148 ? -12.608 3.824 6.100 1.00 95.19 148 GLY A C 1
ATOM 1105 O O . GLY A 1 148 ? -12.175 3.652 4.964 1.00 95.19 148 GLY A O 1
ATOM 1106 N N . VAL A 1 149 ? -13.212 2.836 6.765 1.00 96.62 149 VAL A N 1
ATOM 1107 C CA . VAL A 1 149 ? -13.551 1.555 6.120 1.00 96.62 149 VAL A CA 1
ATOM 1108 C C . VAL A 1 149 ? -14.576 1.804 5.009 1.00 96.62 149 VAL A C 1
ATOM 1110 O O . VAL A 1 149 ? -15.575 2.483 5.234 1.00 96.62 149 VAL A O 1
ATOM 1113 N N . GLY A 1 150 ? -14.320 1.263 3.819 1.00 95.50 150 GLY A N 1
ATOM 1114 C CA . GLY A 1 150 ? -15.100 1.492 2.603 1.00 95.50 150 GLY A CA 1
ATOM 1115 C C . GLY A 1 150 ? -14.772 2.801 1.878 1.00 95.50 150 GLY A C 1
ATOM 1116 O O . GLY A 1 150 ? -15.253 3.002 0.768 1.00 95.50 150 GLY A O 1
ATOM 1117 N N . GLU A 1 151 ? -13.958 3.686 2.464 1.00 95.81 151 GLU A N 1
ATOM 1118 C CA . GLU A 1 151 ? -13.518 4.913 1.798 1.00 95.81 151 GLU A CA 1
ATOM 1119 C C . GLU A 1 151 ? -12.443 4.586 0.756 1.00 95.81 151 GLU A C 1
ATOM 1121 O O . GLU A 1 151 ? -11.490 3.852 1.039 1.00 95.81 151 GLU A O 1
ATOM 1126 N N . VAL A 1 152 ? -12.584 5.167 -0.437 1.00 96.69 152 VAL A N 1
ATOM 1127 C CA . VAL A 1 152 ? -11.594 5.091 -1.511 1.00 96.69 152 VAL A CA 1
ATOM 1128 C C . VAL A 1 152 ? -10.999 6.477 -1.734 1.00 96.69 152 VAL A C 1
ATOM 1130 O O . VAL A 1 152 ? -11.728 7.445 -1.930 1.00 96.69 152 VAL A O 1
ATOM 1133 N N . LYS A 1 153 ? -9.667 6.566 -1.723 1.00 94.88 153 LYS A N 1
ATOM 1134 C CA . LYS A 1 153 ? -8.915 7.750 -2.157 1.00 94.88 153 LYS A CA 1
ATOM 1135 C C . LYS A 1 153 ? -8.241 7.468 -3.482 1.00 94.88 153 LYS A C 1
ATOM 1137 O O . LYS A 1 153 ? -7.662 6.395 -3.664 1.00 94.88 153 LYS A O 1
ATOM 1142 N N . THR A 1 154 ? -8.287 8.435 -4.387 1.00 93.94 154 THR A N 1
ATOM 1143 C CA . THR A 1 154 ? -7.763 8.293 -5.743 1.00 93.94 154 THR A CA 1
ATOM 1144 C C . THR A 1 154 ? -6.753 9.395 -6.054 1.00 93.94 154 THR A C 1
ATOM 1146 O O . THR A 1 154 ? -6.783 10.490 -5.488 1.00 93.94 154 THR A O 1
ATOM 1149 N N . ALA A 1 155 ? -5.834 9.108 -6.970 1.00 89.69 155 ALA A N 1
ATOM 1150 C CA . ALA A 1 155 ? -4.948 10.123 -7.526 1.00 89.69 155 ALA A CA 1
ATOM 1151 C C . ALA A 1 155 ? -5.714 11.197 -8.317 1.00 89.69 155 ALA A C 1
ATOM 1153 O O . ALA A 1 155 ? -5.311 12.357 -8.326 1.0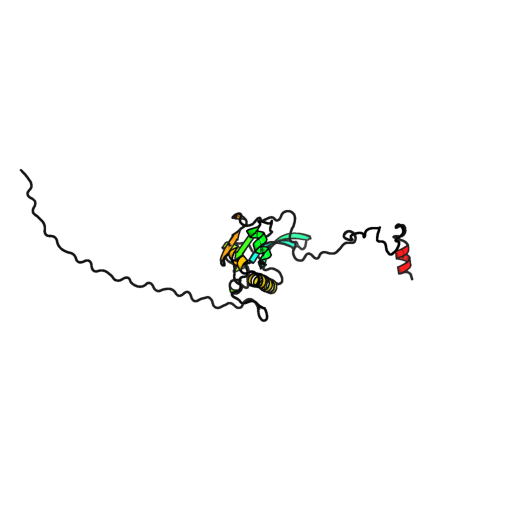0 89.69 155 ALA A O 1
ATOM 1154 N N . GLU A 1 156 ? -6.834 10.825 -8.942 1.00 87.44 156 GLU A N 1
ATOM 1155 C CA . GLU A 1 156 ? -7.670 11.721 -9.749 1.00 87.44 156 GLU A CA 1
ATOM 1156 C C . GLU A 1 156 ? -8.342 12.804 -8.898 1.00 87.44 156 GLU A C 1
ATOM 1158 O O . GLU A 1 156 ? -8.402 13.962 -9.308 1.00 87.44 156 GLU A O 1
ATOM 1163 N N . ASP A 1 157 ? -8.738 12.462 -7.669 1.00 86.50 157 ASP A N 1
ATOM 1164 C CA . ASP A 1 157 ? -9.318 13.405 -6.705 1.00 86.50 157 ASP A CA 1
ATOM 1165 C C . ASP A 1 157 ? -8.260 14.313 -6.046 1.00 86.50 157 ASP A C 1
ATOM 1167 O O . ASP A 1 157 ? -8.571 15.098 -5.149 1.00 86.50 157 ASP A O 1
ATOM 1171 N N . GLY A 1 158 ? -6.984 14.185 -6.433 1.00 83.06 158 GLY A N 1
ATOM 1172 C CA . GLY A 1 158 ? -5.869 14.956 -5.880 1.00 83.06 158 GLY A CA 1
ATOM 1173 C C . GLY A 1 158 ? -5.490 14.580 -4.444 1.00 83.06 158 GLY A C 1
ATOM 1174 O O . GLY A 1 158 ? -4.683 15.274 -3.827 1.00 83.06 158 GLY A O 1
ATOM 1175 N N . THR A 1 159 ? -6.043 13.489 -3.897 1.00 87.62 159 THR A N 1
ATOM 1176 C CA . THR A 1 159 ? -5.690 13.001 -2.550 1.00 87.62 159 THR A CA 1
ATOM 1177 C C . THR A 1 159 ? -4.381 12.220 -2.521 1.00 87.62 159 THR A C 1
ATOM 1179 O O . THR A 1 159 ? -3.790 12.080 -1.450 1.00 87.62 159 THR A O 1
ATOM 1182 N N . LEU A 1 160 ? -3.922 11.719 -3.671 1.00 92.69 160 LEU A N 1
ATOM 1183 C CA . LEU A 1 160 ? -2.658 11.001 -3.818 1.00 92.69 160 LEU A CA 1
ATOM 1184 C C . LEU A 1 160 ? -1.786 11.683 -4.870 1.00 92.69 160 LEU A C 1
ATOM 1186 O O . LEU A 1 160 ? -2.227 11.929 -5.991 1.00 92.69 160 LEU A O 1
ATOM 1190 N N . THR A 1 161 ? -0.518 11.912 -4.537 1.00 93.12 161 THR A N 1
ATOM 1191 C CA . THR A 1 161 ? 0.483 12.399 -5.494 1.00 93.12 161 THR A CA 1
ATOM 1192 C C . THR A 1 161 ? 1.016 11.220 -6.308 1.00 93.12 161 THR A C 1
ATOM 1194 O O . THR A 1 161 ? 2.078 10.675 -6.007 1.00 93.12 161 THR A O 1
ATOM 1197 N N . PHE A 1 162 ? 0.265 10.772 -7.314 1.00 92.69 162 PHE A N 1
ATOM 1198 C CA . PHE A 1 162 ? 0.697 9.659 -8.160 1.00 92.69 162 PHE A CA 1
ATOM 1199 C C . PHE A 1 162 ? 1.867 10.066 -9.065 1.00 92.69 162 PHE A C 1
ATOM 1201 O O . PHE A 1 162 ? 1.787 11.050 -9.799 1.00 92.69 162 PHE A O 1
ATOM 1208 N N . CYS A 1 163 ? 2.958 9.305 -9.008 1.00 90.44 163 CYS A N 1
ATOM 1209 C CA . CYS A 1 163 ? 4.155 9.523 -9.807 1.00 90.44 163 CYS A CA 1
ATOM 1210 C C . CYS A 1 163 ? 4.838 8.187 -10.114 1.00 90.44 163 CYS A C 1
ATOM 1212 O O . CYS A 1 163 ? 5.211 7.439 -9.209 1.00 90.44 163 CYS A O 1
ATOM 1214 N N . THR A 1 164 ? 5.031 7.908 -11.401 1.00 85.81 164 THR A N 1
ATOM 1215 C CA . THR A 1 164 ? 5.829 6.774 -11.898 1.00 85.81 164 THR A CA 1
ATOM 1216 C C . THR A 1 164 ? 7.140 7.213 -12.541 1.00 85.81 164 THR A C 1
ATOM 1218 O O . THR A 1 164 ? 7.911 6.372 -13.004 1.00 85.81 164 THR A O 1
ATOM 1221 N N . ASP A 1 165 ? 7.391 8.521 -12.579 1.00 81.38 165 ASP A N 1
ATOM 1222 C CA . ASP A 1 165 ? 8.561 9.101 -13.217 1.00 81.38 165 ASP A CA 1
ATOM 1223 C C . ASP A 1 165 ? 9.751 9.052 -12.247 1.00 81.38 165 ASP A C 1
ATOM 1225 O O . ASP A 1 165 ? 9.686 9.529 -11.114 1.00 81.38 165 ASP A O 1
ATOM 1229 N N . GLY A 1 166 ? 10.853 8.437 -12.682 1.00 73.62 166 GLY A N 1
ATOM 1230 C CA . GLY A 1 166 ? 12.096 8.318 -11.914 1.00 73.62 166 GLY A CA 1
ATOM 1231 C C . GLY A 1 166 ? 12.301 6.948 -11.268 1.00 73.62 166 GLY A C 1
ATOM 1232 O O . GLY A 1 166 ? 13.243 6.251 -11.635 1.00 73.62 166 GLY A O 1
ATOM 1233 N N . ILE A 1 167 ? 11.440 6.547 -10.326 1.00 73.62 167 ILE A N 1
ATOM 1234 C CA . ILE A 1 167 ? 11.603 5.290 -9.569 1.00 73.62 167 ILE A CA 1
ATOM 1235 C C . ILE A 1 167 ? 10.506 4.298 -9.960 1.00 73.62 167 ILE A C 1
ATOM 1237 O O . ILE A 1 167 ? 9.388 4.331 -9.444 1.00 73.62 167 ILE A O 1
ATOM 1241 N N . GLN A 1 168 ? 10.842 3.389 -10.873 1.00 86.00 168 GLN A N 1
ATOM 1242 C CA . GLN A 1 168 ? 9.971 2.284 -11.261 1.00 86.00 168 GLN A CA 1
ATOM 1243 C C . GLN A 1 168 ? 10.132 1.121 -10.280 1.00 86.00 168 GLN A C 1
ATOM 1245 O O . GLN A 1 168 ? 11.238 0.641 -10.042 1.00 86.00 168 GLN A O 1
ATOM 1250 N N . ARG A 1 169 ? 9.018 0.651 -9.709 1.00 89.69 169 ARG A N 1
ATOM 1251 C CA . ARG A 1 169 ? 9.001 -0.539 -8.850 1.00 89.69 169 ARG A CA 1
ATOM 1252 C C . ARG A 1 169 ? 8.969 -1.782 -9.727 1.00 89.69 169 ARG A C 1
ATOM 1254 O O . ARG A 1 169 ? 7.898 -2.173 -10.192 1.00 89.69 169 ARG A O 1
ATOM 1261 N N . ILE A 1 170 ? 10.137 -2.359 -9.977 1.00 91.81 170 ILE A N 1
ATOM 1262 C CA . ILE A 1 170 ? 10.271 -3.584 -10.761 1.00 91.81 170 ILE A CA 1
ATOM 1263 C C . ILE A 1 170 ? 10.097 -4.776 -9.811 1.00 91.81 170 ILE A C 1
ATOM 1265 O O . ILE A 1 170 ? 10.786 -4.882 -8.799 1.00 91.81 170 ILE A O 1
ATOM 1269 N N . LEU A 1 171 ? 9.119 -5.633 -10.095 1.00 90.94 171 LEU A N 1
ATOM 1270 C CA . LEU A 1 171 ? 8.820 -6.820 -9.298 1.00 90.94 171 LEU A CA 1
ATOM 1271 C C . LEU A 1 171 ? 9.864 -7.906 -9.551 1.00 90.94 171 LEU A C 1
ATOM 1273 O O . LEU A 1 171 ? 10.241 -8.143 -10.701 1.00 90.94 171 LEU A O 1
ATOM 1277 N N . ASN A 1 172 ? 10.260 -8.593 -8.478 1.00 84.88 172 ASN A N 1
ATOM 1278 C CA . ASN A 1 172 ? 11.169 -9.744 -8.487 1.00 84.88 172 ASN A CA 1
ATOM 1279 C C . ASN A 1 172 ? 12.518 -9.458 -9.167 1.00 84.88 172 ASN A C 1
ATOM 1281 O O . ASN A 1 172 ? 13.142 -10.357 -9.727 1.00 84.88 172 ASN A O 1
ATOM 1285 N N . GLU A 1 173 ? 12.955 -8.196 -9.160 1.00 85.38 173 GLU A N 1
ATOM 1286 C CA . GLU A 1 173 ? 14.284 -7.832 -9.628 1.00 85.38 173 GLU A CA 1
ATOM 1287 C C . GLU A 1 173 ? 15.292 -8.086 -8.511 1.00 85.38 173 GLU A C 1
ATOM 1289 O O . GLU A 1 173 ? 15.299 -7.410 -7.481 1.00 85.38 173 GLU A O 1
ATOM 1294 N N . GLU A 1 174 ? 16.139 -9.086 -8.718 1.00 82.94 174 GLU A N 1
ATOM 1295 C CA . GLU A 1 174 ? 17.272 -9.349 -7.845 1.00 82.94 174 GLU A CA 1
ATOM 1296 C C . GLU A 1 174 ? 18.403 -8.378 -8.192 1.00 82.94 174 GLU A C 1
ATOM 1298 O O . GLU A 1 174 ? 18.864 -8.298 -9.333 1.00 82.94 174 GLU A O 1
ATOM 1303 N N . TRP A 1 175 ? 18.848 -7.606 -7.201 1.00 82.94 175 TRP A N 1
ATOM 1304 C CA . TRP A 1 175 ? 20.034 -6.774 -7.357 1.00 82.94 175 TRP A CA 1
ATOM 1305 C C . TRP A 1 175 ? 21.275 -7.653 -7.235 1.00 82.94 175 TRP A C 1
ATOM 1307 O O . TRP A 1 175 ? 21.578 -8.159 -6.156 1.00 82.94 175 TRP A O 1
ATOM 1317 N N . GLU A 1 176 ? 22.040 -7.768 -8.315 1.00 85.38 176 GLU A N 1
ATOM 1318 C CA . GLU A 1 176 ? 23.370 -8.376 -8.300 1.00 85.38 176 GLU A CA 1
ATOM 1319 C C . GLU A 1 176 ? 24.441 -7.288 -8.103 1.00 85.38 176 GLU A C 1
ATOM 1321 O O . GLU A 1 176 ? 24.631 -6.447 -8.992 1.00 85.38 176 GLU A O 1
ATOM 1326 N N . PRO A 1 177 ? 25.154 -7.263 -6.958 1.00 85.94 177 PRO A N 1
ATOM 1327 C CA . PRO A 1 177 ? 26.210 -6.288 -6.725 1.00 85.94 177 PRO A CA 1
ATOM 1328 C C . PRO A 1 177 ? 27.324 -6.447 -7.757 1.00 85.94 177 PRO A C 1
ATOM 1330 O O . PRO A 1 177 ? 27.859 -7.538 -7.967 1.00 85.94 177 PRO A O 1
ATOM 1333 N N . LYS A 1 178 ? 27.700 -5.340 -8.394 1.00 86.19 178 LYS A N 1
ATOM 1334 C CA . LYS A 1 178 ? 28.803 -5.308 -9.359 1.00 86.19 178 LYS A CA 1
ATOM 1335 C C . LYS A 1 178 ? 30.068 -4.810 -8.680 1.00 86.19 178 LYS A C 1
ATOM 1337 O O . LYS A 1 178 ? 30.008 -4.084 -7.695 1.00 86.19 178 LYS A O 1
ATOM 1342 N N . PHE A 1 179 ? 31.228 -5.143 -9.241 1.00 81.12 179 PHE A N 1
ATOM 1343 C CA . PHE A 1 179 ? 32.507 -4.621 -8.745 1.00 81.12 179 PHE A CA 1
ATOM 1344 C C . PHE A 1 179 ? 32.542 -3.082 -8.716 1.00 81.12 179 PHE A C 1
ATOM 1346 O O . PHE A 1 179 ? 33.173 -2.500 -7.837 1.00 81.12 179 PHE A O 1
ATOM 1353 N N . ASP A 1 180 ? 31.815 -2.435 -9.627 1.00 81.12 180 ASP A N 1
ATOM 1354 C CA . ASP A 1 180 ? 31.684 -0.976 -9.697 1.00 81.12 180 ASP A CA 1
ATOM 1355 C C . ASP A 1 180 ? 30.840 -0.376 -8.556 1.00 81.12 180 ASP A C 1
ATOM 1357 O O . ASP A 1 180 ? 30.963 0.811 -8.273 1.00 81.12 180 ASP A O 1
ATOM 1361 N N . ASP A 1 181 ? 30.024 -1.185 -7.872 1.00 81.19 181 ASP A N 1
ATOM 1362 C CA . ASP A 1 181 ? 29.269 -0.806 -6.662 1.00 81.19 181 ASP A CA 1
ATOM 1363 C C . ASP A 1 181 ? 30.158 -0.840 -5.400 1.00 81.19 181 ASP A C 1
ATOM 1365 O O . ASP A 1 181 ? 29.757 -0.481 -4.294 1.00 81.19 181 ASP A O 1
ATOM 1369 N N . ASN A 1 182 ? 31.413 -1.283 -5.538 1.00 82.50 182 ASN A N 1
ATOM 1370 C CA . ASN A 1 182 ? 32.338 -1.356 -4.422 1.00 82.50 182 ASN A CA 1
ATOM 1371 C C . ASN A 1 182 ? 32.795 0.053 -4.011 1.00 82.50 182 ASN A C 1
ATOM 1373 O O . ASN A 1 182 ? 33.641 0.670 -4.668 1.00 82.50 182 ASN A O 1
ATOM 1377 N N . VAL A 1 183 ? 32.270 0.547 -2.888 1.00 78.12 183 VAL A N 1
ATOM 1378 C CA . VAL A 1 183 ? 32.740 1.785 -2.258 1.00 78.12 183 VAL A CA 1
ATOM 1379 C C . VAL A 1 183 ? 34.210 1.608 -1.877 1.00 78.12 183 VAL A C 1
ATOM 1381 O O . VAL A 1 183 ? 34.553 0.862 -0.958 1.00 78.12 183 VAL A O 1
ATOM 1384 N N . LYS A 1 184 ? 35.104 2.294 -2.598 1.00 73.62 184 LYS A N 1
ATOM 1385 C CA . LYS A 1 184 ? 36.540 2.276 -2.301 1.00 73.62 184 LYS A CA 1
ATOM 1386 C C . LYS A 1 184 ? 36.757 2.854 -0.903 1.00 73.62 184 LYS A C 1
ATOM 1388 O O . LYS A 1 184 ? 36.324 3.969 -0.619 1.00 73.62 184 LYS A O 1
ATOM 1393 N N . GLN A 1 185 ? 37.422 2.089 -0.041 1.00 72.25 185 GLN A N 1
ATOM 1394 C CA . GLN A 1 185 ? 37.808 2.578 1.278 1.00 72.25 185 GLN A CA 1
ATOM 1395 C C . GLN A 1 185 ? 38.764 3.766 1.140 1.00 72.25 185 GLN A C 1
ATOM 1397 O O . GLN A 1 185 ? 39.562 3.826 0.199 1.00 72.25 185 GLN A O 1
ATOM 1402 N N . ASP A 1 186 ? 38.658 4.718 2.070 1.00 65.12 186 ASP A N 1
ATOM 1403 C CA . ASP A 1 186 ? 39.562 5.862 2.118 1.00 65.12 186 ASP A CA 1
ATOM 1404 C C . ASP A 1 186 ? 41.011 5.373 2.278 1.00 65.12 186 ASP A C 1
ATOM 1406 O O . ASP A 1 186 ? 41.310 4.504 3.099 1.00 65.12 186 ASP A O 1
ATOM 1410 N N . LYS A 1 187 ? 41.918 5.940 1.481 1.00 62.81 187 LYS A N 1
ATOM 1411 C CA . LYS A 1 187 ? 43.328 5.526 1.388 1.00 62.81 187 LYS A CA 1
ATOM 1412 C C . LYS A 1 187 ? 44.106 5.772 2.683 1.00 62.81 187 LYS A C 1
ATOM 1414 O O . LYS A 1 187 ? 45.208 5.262 2.848 1.00 62.81 187 LYS A O 1
ATOM 1419 N N . THR A 1 188 ? 43.561 6.584 3.585 1.00 63.75 188 THR A N 1
ATOM 1420 C CA . THR A 1 188 ? 44.175 6.924 4.874 1.00 63.75 188 THR A CA 1
ATOM 1421 C C . THR A 1 188 ? 44.069 5.804 5.910 1.00 63.75 188 THR A C 1
ATOM 1423 O O . THR A 1 188 ? 44.884 5.768 6.831 1.00 63.75 188 THR A O 1
ATOM 1426 N N . ILE A 1 189 ? 43.122 4.870 5.752 1.00 61.38 189 ILE A N 1
ATOM 1427 C CA . ILE A 1 189 ? 42.961 3.692 6.617 1.00 61.38 189 ILE A CA 1
ATOM 1428 C C . ILE A 1 189 ? 43.331 2.403 5.883 1.00 61.38 189 ILE A C 1
ATOM 1430 O O . ILE A 1 189 ? 42.684 1.367 6.003 1.00 61.38 189 ILE A O 1
ATOM 1434 N N . ASP A 1 190 ? 44.411 2.450 5.116 1.00 57.09 190 ASP A N 1
ATOM 1435 C CA . ASP A 1 190 ? 45.008 1.233 4.595 1.00 57.09 190 ASP A CA 1
ATOM 1436 C C . ASP A 1 190 ? 45.858 0.562 5.683 1.00 57.09 190 ASP A C 1
ATOM 1438 O O . ASP A 1 190 ? 47.052 0.817 5.840 1.00 57.09 190 ASP A O 1
ATOM 1442 N N . VAL A 1 191 ? 45.215 -0.295 6.479 1.00 57.72 191 VAL A N 1
ATOM 1443 C CA . VAL A 1 191 ? 45.877 -1.115 7.512 1.00 57.72 191 VAL A CA 1
ATOM 1444 C C . VAL A 1 191 ? 46.878 -2.100 6.883 1.00 57.72 191 VAL A C 1
ATOM 1446 O O . VAL A 1 191 ? 47.761 -2.609 7.573 1.00 57.72 191 VAL A O 1
ATOM 1449 N N . TYR A 1 192 ? 46.786 -2.332 5.569 1.00 55.00 192 TYR A N 1
ATOM 1450 C CA . TYR A 1 192 ? 47.589 -3.302 4.836 1.00 55.00 192 TYR A CA 1
ATOM 1451 C C . TYR A 1 192 ? 48.316 -2.687 3.637 1.00 55.00 192 TYR A C 1
ATOM 1453 O O . TYR A 1 192 ? 48.447 -3.363 2.625 1.00 55.00 192 TYR A O 1
ATOM 1461 N N . GLY A 1 193 ? 48.812 -1.448 3.753 1.00 52.44 193 GLY A N 1
ATOM 1462 C CA . GLY A 1 193 ? 49.822 -0.859 2.861 1.00 52.44 193 GLY A CA 1
ATOM 1463 C C . GLY A 1 193 ? 49.774 -1.342 1.407 1.00 52.44 193 GLY A C 1
ATOM 1464 O O . GLY A 1 193 ? 50.752 -1.905 0.908 1.00 52.44 193 GLY A O 1
ATOM 1465 N N . ARG A 1 194 ? 48.630 -1.172 0.741 1.00 54.75 194 ARG A N 1
ATOM 1466 C CA . ARG A 1 194 ? 48.420 -1.531 -0.655 1.00 54.75 194 ARG A CA 1
ATOM 1467 C C . ARG A 1 194 ? 49.212 -0.542 -1.499 1.00 54.75 194 ARG A C 1
ATOM 1469 O O . ARG A 1 194 ? 48.750 0.547 -1.835 1.00 54.75 194 ARG A O 1
ATOM 1476 N N . GLY A 1 195 ? 50.452 -0.927 -1.791 1.00 54.97 195 GLY A N 1
ATOM 1477 C CA . GLY A 1 195 ? 51.275 -0.273 -2.798 1.00 54.97 195 GLY A CA 1
ATOM 1478 C C . GLY A 1 195 ? 50.503 -0.155 -4.112 1.00 54.97 195 GLY A C 1
ATOM 1479 O O . GLY A 1 195 ? 49.658 -0.996 -4.423 1.00 54.97 195 GLY A O 1
ATOM 1480 N N . GLU A 1 196 ? 50.769 0.931 -4.831 1.00 54.34 196 GLU A N 1
ATOM 1481 C CA . GLU A 1 196 ? 50.111 1.315 -6.078 1.00 54.34 196 GLU A CA 1
ATOM 1482 C C . GLU A 1 196 ? 49.930 0.112 -7.026 1.00 54.34 196 GLU A C 1
ATOM 1484 O O . GLU A 1 196 ? 50.839 -0.694 -7.228 1.00 54.34 196 GLU A O 1
ATOM 1489 N N . GLU A 1 197 ? 48.716 -0.049 -7.559 1.00 54.84 197 GLU A N 1
ATOM 1490 C CA . GLU A 1 197 ? 48.335 -1.174 -8.415 1.00 54.84 197 GLU A CA 1
ATOM 1491 C C . GLU A 1 197 ? 49.122 -1.165 -9.743 1.00 54.84 197 GLU A C 1
ATOM 1493 O O . GLU A 1 197 ? 48.694 -0.552 -10.716 1.00 54.84 197 GLU A O 1
ATOM 1498 N N . GLU A 1 198 ? 50.235 -1.901 -9.818 1.00 49.19 198 GLU A N 1
ATOM 1499 C CA . GLU A 1 198 ? 50.931 -2.237 -11.081 1.00 49.19 198 GLU A CA 1
ATOM 1500 C C . GLU A 1 198 ? 50.883 -3.746 -11.441 1.00 49.19 198 GLU A C 1
ATOM 1502 O O . GLU A 1 198 ? 51.618 -4.208 -12.310 1.00 49.19 198 GLU A O 1
ATOM 1507 N N . GLY A 1 199 ? 50.011 -4.557 -10.822 1.00 52.69 199 GLY A N 1
ATOM 1508 C CA . GLY A 1 199 ? 50.128 -6.034 -10.884 1.00 52.69 199 GLY A CA 1
ATOM 1509 C C . GLY A 1 199 ? 48.932 -6.858 -11.386 1.00 52.69 199 GLY A C 1
ATOM 1510 O O . GLY A 1 199 ? 48.947 -8.080 -11.258 1.00 52.69 199 GLY A O 1
ATOM 1511 N N . GLY A 1 200 ? 47.877 -6.249 -11.936 1.00 52.53 200 GLY A N 1
ATOM 1512 C CA . GLY A 1 200 ? 46.539 -6.872 -12.000 1.00 52.53 200 GLY A CA 1
ATOM 1513 C C . GLY A 1 200 ? 46.361 -8.181 -12.794 1.00 52.53 200 GLY A C 1
ATOM 1514 O O . GLY A 1 200 ? 45.422 -8.919 -12.512 1.00 52.53 200 GLY A O 1
ATOM 1515 N N . ALA A 1 201 ? 47.224 -8.513 -13.761 1.00 54.97 201 ALA A N 1
ATOM 1516 C CA . ALA A 1 201 ? 47.013 -9.686 -14.627 1.00 54.97 201 ALA A CA 1
ATOM 1517 C C . ALA A 1 201 ? 47.991 -10.850 -14.378 1.00 54.97 201 ALA A C 1
ATOM 1519 O O . ALA A 1 201 ? 47.618 -12.014 -14.511 1.00 54.97 201 ALA A O 1
ATOM 1520 N N . ALA A 1 202 ? 49.242 -10.564 -14.008 1.00 53.34 202 ALA A N 1
ATOM 1521 C CA . ALA A 1 202 ? 50.284 -11.590 -13.913 1.00 53.34 202 ALA A CA 1
ATOM 1522 C C . ALA A 1 202 ? 50.231 -12.390 -12.601 1.00 53.34 202 ALA A C 1
ATOM 1524 O O . ALA A 1 202 ? 50.608 -13.563 -12.577 1.00 53.34 202 ALA A O 1
ATOM 1525 N N . ASP A 1 203 ? 49.751 -11.782 -11.515 1.00 55.16 203 ASP A N 1
ATOM 1526 C CA . ASP A 1 203 ? 49.770 -12.414 -10.193 1.00 55.16 203 ASP A CA 1
ATOM 1527 C C . ASP A 1 203 ? 48.573 -13.342 -9.956 1.00 55.16 203 ASP A C 1
ATOM 1529 O O . ASP A 1 203 ? 48.698 -14.346 -9.254 1.00 55.16 203 ASP A O 1
ATOM 1533 N N . VAL A 1 204 ? 47.452 -13.103 -10.644 1.00 59.16 204 VAL A N 1
ATOM 1534 C CA . VAL A 1 204 ? 46.294 -14.013 -10.634 1.00 59.16 204 VAL A CA 1
ATOM 1535 C C . VAL A 1 204 ? 46.643 -15.349 -11.309 1.00 59.16 204 VAL A C 1
ATOM 1537 O O . VAL A 1 204 ? 46.263 -16.412 -10.821 1.00 59.16 204 VAL A O 1
ATOM 1540 N N . GLN A 1 205 ? 47.447 -15.320 -12.380 1.00 56.81 205 GLN A N 1
ATOM 1541 C CA . GLN A 1 205 ? 47.875 -16.521 -13.108 1.00 56.81 205 GLN A CA 1
ATOM 1542 C C . GLN A 1 205 ? 48.829 -17.413 -12.290 1.00 56.81 205 GLN A C 1
ATOM 1544 O O . GLN A 1 205 ? 48.845 -18.630 -12.472 1.00 56.81 205 GLN A O 1
ATOM 1549 N N . LYS A 1 206 ? 49.628 -16.834 -11.382 1.00 57.47 206 LYS A N 1
ATOM 1550 C CA . LYS A 1 206 ? 50.551 -17.593 -10.516 1.00 57.47 206 LYS A CA 1
ATOM 1551 C C . LYS A 1 206 ? 49.818 -18.390 -9.441 1.00 57.47 206 LYS A C 1
ATOM 1553 O O . LYS A 1 206 ? 50.261 -19.480 -9.104 1.00 57.47 206 LYS A O 1
ATOM 1558 N N . LEU A 1 207 ? 48.702 -17.870 -8.933 1.00 56.03 207 LEU A N 1
ATOM 1559 C CA . LEU A 1 207 ? 47.888 -18.547 -7.918 1.00 56.03 207 LEU A CA 1
ATOM 1560 C C . LEU A 1 207 ? 47.121 -19.748 -8.483 1.00 56.03 207 LEU A C 1
ATOM 1562 O O . LEU A 1 207 ? 46.861 -20.696 -7.756 1.00 56.03 207 LEU A O 1
ATOM 1566 N N . TYR A 1 208 ? 46.787 -19.722 -9.774 1.00 54.28 208 TYR A N 1
ATOM 1567 C CA . TYR A 1 208 ? 46.075 -20.819 -10.438 1.00 54.28 208 TYR A CA 1
ATOM 1568 C C . TYR A 1 208 ? 46.968 -22.008 -10.822 1.00 54.28 208 TYR A C 1
ATOM 1570 O O . TYR A 1 208 ? 46.454 -23.084 -11.111 1.00 54.28 208 TYR A O 1
ATOM 1578 N N . ASN A 1 209 ? 48.288 -21.812 -10.843 1.00 53.03 209 ASN A N 1
ATOM 1579 C CA . ASN A 1 209 ? 49.264 -22.811 -11.284 1.00 53.03 209 ASN A CA 1
ATOM 1580 C C . ASN A 1 209 ? 50.148 -23.346 -10.137 1.00 53.03 209 ASN A C 1
ATOM 1582 O O . ASN A 1 209 ? 51.187 -23.946 -10.419 1.00 53.03 209 ASN A O 1
ATOM 1586 N N . ALA A 1 210 ? 49.775 -23.094 -8.877 1.00 48.91 210 ALA A N 1
ATOM 1587 C CA . ALA A 1 210 ? 50.479 -23.562 -7.679 1.00 48.91 210 ALA A CA 1
ATOM 1588 C C . ALA A 1 210 ? 49.806 -24.794 -7.061 1.00 48.91 210 ALA A C 1
ATOM 1590 O O . ALA A 1 210 ? 48.555 -24.839 -7.050 1.00 48.91 210 ALA A O 1
#

Radius of gyration: 33.32 Å; chains: 1; bounding box: 134×68×42 Å

Organism: Porphyra umbilicalis (NCBI:txid2786)

Secondary structure (DSSP, 8-state):
----PPPPP--------PPPPPPP----PPPP----S--TTSS--TTSB--EEEEEEEEE-TTSPEEEEEEEEEPPHHHHHHHHHS---BSEEEEE--BGGGS-SSGGGS-HHHHTT---EEPTTHHHHHHHHHHHHHH-GGGGGGS-TT-EEETTTTSS-B--SS---BTT------GGG--PPPGGG-TT-------TTHHHHHHHT-

Sequence (210 aa):
MAFVGSCGAFGTRSVAKRAPTARPSVVVAAPTPRMAWNIEGQDVEVSDYCPVGLAVCYQRNQNNKLDAVLVVEPLSTGTLENVTGTGQPTSYKRILGATIEGLPDNPSELPEDFLQGDSASFSEDFAERMCAAARTFKRRPISKGILGVGEVKTAEDGTLTFCTDGIQRILNEEWEPKFDDNVKQDKTIDVYGRGEEEGGAADVQKLYNA

pLDDT: mean 79.87, std 19.56, range [34.41, 98.25]